Protein AF-A0A9J6FW75-F1 (afdb_monomer_lite)

Structure (mmCIF, N/CA/C/O backbone):
data_AF-A0A9J6FW75-F1
#
_entry.id   AF-A0A9J6FW75-F1
#
loop_
_atom_site.group_PDB
_atom_site.id
_atom_site.type_symbol
_atom_site.label_atom_id
_atom_site.label_alt_id
_atom_site.label_comp_id
_atom_site.label_asym_id
_atom_site.label_entity_id
_atom_site.label_seq_id
_atom_site.pdbx_PDB_ins_code
_atom_site.Cartn_x
_atom_site.Cartn_y
_atom_site.Cartn_z
_atom_site.occupancy
_atom_site.B_iso_or_equiv
_atom_site.auth_seq_id
_atom_site.auth_comp_id
_atom_site.auth_asym_id
_atom_site.auth_atom_id
_atom_site.pdbx_PDB_model_num
ATOM 1 N N . MET A 1 1 ? 23.259 2.277 -14.531 1.00 39.12 1 MET A N 1
ATOM 2 C CA . MET A 1 1 ? 24.359 2.166 -15.503 1.00 39.12 1 MET A CA 1
ATOM 3 C C . MET A 1 1 ? 24.994 0.834 -15.178 1.00 39.12 1 MET A C 1
ATOM 5 O O . MET A 1 1 ? 25.593 0.739 -14.118 1.00 39.12 1 MET A O 1
ATOM 9 N N . GLY A 1 2 ? 24.652 -0.206 -15.939 1.00 37.91 2 GLY A N 1
ATOM 10 C CA . GLY A 1 2 ? 25.218 -1.542 -15.760 1.00 37.91 2 GLY A CA 1
ATOM 11 C C . GLY A 1 2 ? 26.517 -1.632 -16.551 1.00 37.91 2 GLY A C 1
ATOM 12 O O . GLY A 1 2 ? 26.575 -1.134 -17.674 1.00 37.91 2 GLY A O 1
ATOM 13 N N . ASN A 1 3 ? 27.548 -2.209 -15.947 1.00 49.44 3 ASN A N 1
ATOM 14 C CA . ASN A 1 3 ? 28.864 -2.370 -16.555 1.00 49.44 3 ASN A CA 1
ATOM 15 C C . ASN A 1 3 ? 28.905 -3.780 -17.166 1.00 49.44 3 ASN A C 1
ATOM 17 O O . ASN A 1 3 ? 28.453 -4.723 -16.521 1.00 49.44 3 ASN A O 1
ATOM 21 N N . GLY A 1 4 ? 29.404 -3.920 -18.397 1.00 49.84 4 GLY A N 1
ATOM 22 C CA . GLY A 1 4 ? 29.275 -5.118 -19.248 1.00 49.84 4 GLY A CA 1
ATOM 23 C C . GLY A 1 4 ? 30.060 -6.370 -18.830 1.00 49.84 4 GLY A C 1
ATOM 24 O O . G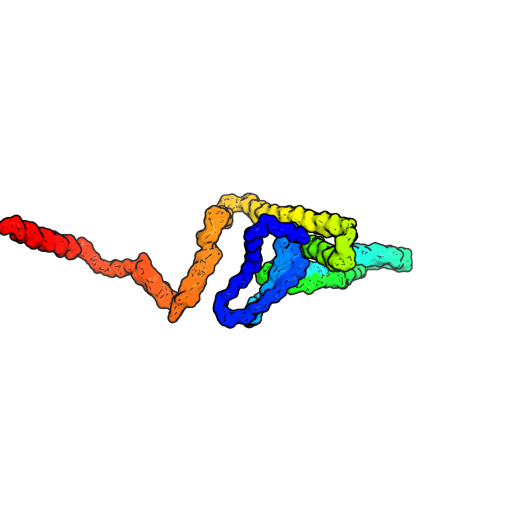LY A 1 4 ? 30.623 -7.031 -19.695 1.00 49.84 4 GLY A O 1
ATOM 25 N N . VAL A 1 5 ? 30.127 -6.691 -17.533 1.00 60.50 5 VAL A N 1
ATOM 26 C CA . VAL A 1 5 ? 30.934 -7.802 -16.985 1.00 60.50 5 VAL A CA 1
ATOM 27 C C . VAL A 1 5 ? 30.079 -8.968 -16.453 1.00 60.50 5 VAL A C 1
ATOM 29 O O . VAL A 1 5 ? 30.590 -10.071 -16.302 1.00 60.50 5 VAL A O 1
ATOM 32 N N . SER A 1 6 ? 28.770 -8.800 -16.244 1.00 49.53 6 SER A N 1
ATOM 33 C CA . SER A 1 6 ? 27.861 -9.901 -15.880 1.00 49.53 6 SER A CA 1
ATOM 34 C C . SER A 1 6 ? 27.046 -10.366 -17.093 1.00 49.53 6 SER A C 1
ATOM 36 O O . SER A 1 6 ? 26.134 -9.682 -17.551 1.00 49.53 6 SER A O 1
ATOM 38 N N . LYS A 1 7 ? 27.399 -11.543 -17.629 1.00 56.34 7 LYS A N 1
ATOM 39 C CA . LYS A 1 7 ? 26.800 -12.159 -18.831 1.00 56.34 7 LYS A CA 1
ATOM 40 C C . LYS A 1 7 ? 25.552 -13.006 -18.542 1.00 56.34 7 LYS A C 1
ATOM 42 O O . LYS A 1 7 ? 25.047 -13.656 -19.449 1.00 56.34 7 LYS A O 1
ATOM 47 N N . ASP A 1 8 ? 25.073 -12.986 -17.302 1.00 46.50 8 ASP A N 1
ATOM 48 C CA . ASP A 1 8 ? 23.883 -13.712 -16.872 1.00 46.50 8 ASP A CA 1
ATOM 49 C C . ASP A 1 8 ? 22.859 -12.699 -16.353 1.00 46.50 8 ASP A C 1
ATOM 51 O O . ASP A 1 8 ? 22.853 -12.295 -15.192 1.00 46.50 8 ASP A O 1
ATOM 55 N N . THR A 1 9 ? 22.082 -12.156 -17.287 1.00 57.53 9 THR A N 1
ATOM 56 C CA . THR A 1 9 ? 20.895 -11.357 -16.977 1.00 57.53 9 THR A CA 1
ATOM 57 C C . THR A 1 9 ? 19.736 -12.327 -17.094 1.00 57.53 9 THR A C 1
ATOM 59 O O . THR A 1 9 ? 19.387 -12.697 -18.208 1.00 57.53 9 THR A O 1
ATOM 62 N N . SER A 1 10 ? 19.171 -12.781 -15.977 1.00 62.94 10 SER A N 1
ATOM 63 C CA . SER A 1 10 ? 17.920 -13.538 -15.992 1.00 62.94 10 SER A CA 1
ATOM 64 C C . SER A 1 10 ? 16.793 -12.561 -16.347 1.00 62.94 10 SER A C 1
ATOM 66 O O . SER A 1 10 ? 16.456 -11.696 -15.537 1.00 62.94 10 SER A O 1
ATOM 68 N N . PRO A 1 11 ? 16.238 -12.592 -17.572 1.00 71.62 11 PRO A N 1
ATOM 69 C CA . PRO A 1 11 ? 15.196 -11.646 -17.932 1.00 71.62 11 PRO A CA 1
ATOM 70 C C . PRO A 1 11 ? 13.926 -11.958 -17.135 1.00 71.62 11 PRO A C 1
ATOM 72 O O . PRO A 1 11 ? 13.570 -13.122 -16.946 1.00 71.62 11 PRO A O 1
ATOM 75 N N . ASP A 1 12 ? 13.207 -10.921 -16.708 1.00 71.75 12 ASP A N 1
ATOM 76 C CA . ASP A 1 12 ? 11.868 -11.099 -16.150 1.00 71.75 12 ASP A CA 1
ATOM 77 C C . ASP A 1 12 ? 10.930 -11.565 -17.279 1.00 71.75 12 ASP A C 1
ATOM 79 O O . ASP A 1 12 ? 10.611 -10.803 -18.195 1.00 71.75 12 ASP A O 1
ATOM 83 N N . LEU A 1 13 ? 10.500 -12.830 -17.238 1.00 76.81 13 LEU A N 1
ATOM 84 C CA . LEU A 1 13 ? 9.625 -13.429 -18.251 1.00 76.81 13 LEU A CA 1
ATOM 85 C C . LEU A 1 13 ? 8.175 -13.487 -17.762 1.00 76.81 13 LEU A C 1
ATOM 87 O O . LEU A 1 13 ? 7.889 -13.893 -16.638 1.00 76.81 13 LEU A O 1
ATOM 91 N N . SER A 1 14 ? 7.239 -13.115 -18.636 1.00 74.31 14 SER A N 1
ATOM 92 C CA . SER A 1 14 ? 5.800 -13.323 -18.444 1.00 74.31 14 SER A CA 1
ATOM 93 C C . SER A 1 14 ? 5.297 -14.262 -19.534 1.00 74.31 14 SER A C 1
ATOM 95 O O . SER A 1 14 ? 5.376 -13.928 -20.712 1.00 74.31 14 SER A O 1
ATOM 97 N N . ILE A 1 15 ? 4.803 -15.438 -19.144 1.00 81.31 15 ILE A N 1
ATOM 98 C CA . ILE A 1 15 ? 4.326 -16.472 -20.070 1.00 81.31 15 ILE A CA 1
ATOM 99 C C . ILE A 1 15 ? 2.801 -16.538 -19.974 1.00 81.31 15 ILE A C 1
ATOM 101 O O . ILE A 1 15 ? 2.252 -16.647 -18.878 1.00 81.31 15 ILE A O 1
ATOM 105 N N . THR A 1 16 ? 2.117 -16.484 -21.115 1.00 74.56 16 THR A N 1
ATOM 106 C CA . THR A 1 16 ? 0.665 -16.689 -21.219 1.00 74.56 16 THR A CA 1
ATOM 107 C C . THR A 1 16 ? 0.375 -17.971 -21.987 1.00 74.56 16 THR A C 1
ATOM 109 O O . THR A 1 16 ? 1.046 -18.268 -22.972 1.00 74.56 16 THR A O 1
ATOM 112 N N . THR A 1 17 ? -0.636 -18.723 -21.560 1.00 75.88 17 THR A N 1
ATOM 113 C CA . THR A 1 17 ? -1.102 -19.937 -22.240 1.00 75.88 17 THR A CA 1
ATOM 114 C C . THR A 1 17 ? -2.471 -19.690 -22.883 1.00 75.88 17 THR A C 1
ATOM 116 O O . THR A 1 17 ? -3.340 -19.064 -22.278 1.00 75.88 17 THR A O 1
ATOM 119 N N . GLY A 1 18 ? -2.661 -20.172 -24.118 1.00 75.56 18 GLY A N 1
ATOM 120 C CA . GLY A 1 18 ? -3.897 -20.006 -24.901 1.00 75.56 18 GLY A CA 1
ATOM 121 C C . GLY A 1 18 ? -3.888 -18.831 -25.894 1.00 75.56 18 GLY A C 1
ATOM 122 O O . GLY A 1 18 ? -2.904 -18.103 -26.008 1.00 75.56 18 GLY A O 1
ATOM 123 N N . ASN A 1 19 ? -5.002 -18.646 -26.617 1.00 70.94 19 ASN A N 1
ATOM 124 C CA . ASN A 1 19 ? -5.196 -17.588 -27.626 1.00 70.94 19 ASN A CA 1
ATOM 125 C C . ASN A 1 19 ? -5.563 -16.249 -26.976 1.00 70.94 19 ASN A C 1
ATOM 127 O O . ASN A 1 19 ? -6.665 -15.731 -27.145 1.00 70.94 19 ASN A O 1
ATOM 131 N N . VAL A 1 20 ? -4.647 -15.710 -26.181 1.00 75.44 20 VAL A N 1
ATOM 132 C CA . VAL A 1 20 ? -4.879 -14.494 -25.408 1.00 75.44 20 VAL A CA 1
ATOM 133 C C . VAL A 1 20 ? -4.022 -13.362 -25.963 1.00 75.44 20 VAL A C 1
ATOM 135 O O . VAL A 1 20 ? -2.812 -13.509 -26.117 1.00 75.44 20 VAL A O 1
ATOM 138 N N . THR A 1 21 ? -4.637 -12.211 -26.244 1.00 80.62 21 THR A N 1
ATOM 139 C CA . THR A 1 21 ? -3.884 -11.027 -26.677 1.00 80.62 21 THR A CA 1
ATOM 140 C C . THR A 1 21 ? -3.273 -10.355 -25.450 1.00 80.62 21 THR A C 1
ATOM 142 O O . THR A 1 21 ? -3.983 -9.753 -24.641 1.00 80.62 21 THR A O 1
ATOM 145 N N . ALA A 1 22 ? -1.954 -10.479 -25.297 1.00 80.88 22 ALA A N 1
ATOM 146 C CA . ALA A 1 22 ? -1.200 -9.891 -24.197 1.00 80.88 22 ALA A CA 1
ATOM 147 C C . ALA A 1 22 ? -0.307 -8.746 -24.695 1.00 80.88 22 ALA A C 1
ATOM 149 O O . ALA A 1 22 ? 0.451 -8.886 -25.651 1.00 80.88 22 ALA A O 1
ATOM 150 N N . MET A 1 23 ? -0.381 -7.610 -24.012 1.00 83.31 23 MET A N 1
ATOM 151 C CA . MET A 1 23 ? 0.532 -6.481 -24.157 1.00 83.31 23 MET A CA 1
ATOM 152 C C . MET A 1 23 ? 1.385 -6.371 -22.897 1.00 83.31 23 MET A C 1
ATOM 154 O O . MET A 1 23 ? 0.977 -6.814 -21.828 1.00 83.31 23 MET A O 1
ATOM 158 N N . TRP A 1 24 ? 2.556 -5.750 -22.977 1.00 81.12 24 TRP A N 1
ATOM 159 C CA . TRP A 1 24 ? 3.362 -5.462 -21.792 1.00 81.12 24 TRP A CA 1
ATOM 160 C C . TRP A 1 24 ? 3.851 -4.020 -21.805 1.00 81.12 24 TRP A C 1
ATOM 162 O O . TRP A 1 24 ? 4.074 -3.426 -22.858 1.00 81.12 24 TRP A O 1
ATOM 172 N N . SER A 1 25 ? 4.000 -3.445 -20.613 1.00 82.31 25 SER A N 1
ATOM 173 C CA . SER A 1 25 ? 4.556 -2.108 -20.429 1.00 82.31 25 SER A CA 1
ATOM 174 C C . SER A 1 25 ? 5.642 -2.109 -19.356 1.00 82.31 25 SER A C 1
ATOM 176 O O . SER A 1 25 ? 5.508 -2.723 -18.295 1.00 82.31 25 SER A O 1
ATOM 178 N N . HIS A 1 26 ? 6.746 -1.416 -19.631 1.00 79.06 26 HIS A N 1
ATOM 179 C CA . HIS A 1 26 ? 7.829 -1.243 -18.671 1.00 79.06 26 HIS A CA 1
ATOM 180 C C . HIS A 1 26 ? 7.490 -0.108 -17.701 1.00 79.06 26 HIS A C 1
ATOM 182 O O . HIS A 1 26 ? 7.444 1.063 -18.087 1.00 79.06 26 HIS A O 1
ATOM 188 N N . THR A 1 27 ? 7.290 -0.417 -16.418 1.00 76.06 27 THR A N 1
ATOM 189 C CA . THR A 1 27 ? 6.875 0.609 -15.444 1.00 76.06 27 THR A CA 1
ATOM 190 C C . THR A 1 27 ? 8.005 1.580 -15.084 1.00 76.06 27 THR A C 1
ATOM 192 O O . THR A 1 27 ? 7.758 2.688 -14.596 1.00 76.06 27 THR A O 1
ATOM 195 N N . GLY A 1 28 ? 9.267 1.183 -15.300 1.00 74.25 28 GLY A N 1
ATOM 196 C CA . GLY A 1 28 ? 10.443 1.958 -14.898 1.00 74.25 28 GLY A CA 1
ATOM 197 C C . GLY A 1 28 ? 10.508 2.210 -13.390 1.00 74.25 28 GLY A C 1
ATOM 198 O O . GLY A 1 28 ? 11.014 3.259 -12.960 1.00 74.25 28 GLY A O 1
ATOM 199 N N . VAL A 1 29 ? 9.928 1.293 -12.609 1.00 75.44 29 VAL A N 1
ATOM 200 C CA . VAL A 1 29 ? 9.942 1.252 -11.147 1.00 75.44 29 VAL A CA 1
ATOM 201 C C . VAL A 1 29 ? 10.655 -0.027 -10.727 1.00 75.44 29 VAL A C 1
ATOM 203 O O . VAL A 1 29 ? 10.217 -1.112 -11.076 1.00 75.44 29 VAL A O 1
ATOM 206 N N . ASN A 1 30 ? 11.723 0.109 -9.949 1.00 77.94 30 ASN A N 1
ATOM 207 C CA . ASN A 1 30 ? 12.558 -1.017 -9.527 1.00 77.94 30 ASN A CA 1
ATOM 208 C C . ASN A 1 30 ? 12.450 -1.347 -8.029 1.00 77.94 30 ASN A C 1
ATOM 210 O O . ASN A 1 30 ? 13.053 -2.291 -7.554 1.00 77.94 30 ASN A O 1
ATOM 214 N N . LEU A 1 31 ? 11.720 -0.537 -7.250 1.00 72.38 31 LEU A N 1
ATOM 215 C CA . LEU A 1 31 ? 11.538 -0.695 -5.793 1.00 72.38 31 LEU A CA 1
ATOM 216 C C . LEU A 1 31 ? 12.824 -0.912 -4.954 1.00 72.38 31 LEU A C 1
ATOM 218 O O . LEU A 1 31 ? 12.720 -1.239 -3.782 1.00 72.38 31 LEU A O 1
ATOM 222 N N . GLY A 1 32 ? 14.015 -0.630 -5.493 1.00 64.06 32 GLY A N 1
ATOM 223 C CA . GLY A 1 32 ? 15.296 -0.894 -4.821 1.00 64.06 32 GLY A CA 1
ATOM 224 C C . GLY A 1 32 ? 16.010 -2.168 -5.289 1.00 64.06 32 GLY A C 1
ATOM 225 O O . GLY A 1 32 ? 17.166 -2.350 -4.930 1.00 64.06 32 GLY A O 1
ATOM 226 N N . SER A 1 33 ? 15.367 -2.981 -6.128 1.00 71.81 33 SER A N 1
ATOM 227 C CA . SER A 1 33 ? 16.008 -4.022 -6.934 1.00 71.81 33 SER A CA 1
ATOM 228 C C . SER A 1 33 ? 16.715 -3.405 -8.152 1.00 71.81 33 SER A C 1
ATOM 230 O O . SER A 1 33 ? 16.484 -2.255 -8.548 1.00 71.81 33 SER A O 1
ATOM 232 N N . ASP A 1 34 ? 17.640 -4.162 -8.716 1.00 72.81 34 ASP A N 1
ATOM 233 C CA . ASP A 1 34 ? 18.248 -3.979 -10.029 1.00 72.81 34 ASP A CA 1
ATOM 234 C C . ASP A 1 34 ? 17.281 -4.274 -11.193 1.00 72.81 34 ASP A C 1
ATOM 236 O O . ASP A 1 34 ? 17.472 -3.731 -12.283 1.00 72.81 34 ASP A O 1
ATOM 240 N N . HIS A 1 35 ? 16.200 -5.020 -10.949 1.00 73.38 35 HIS A N 1
ATOM 241 C CA . HIS A 1 35 ? 15.150 -5.332 -11.921 1.00 73.38 35 HIS A CA 1
ATOM 242 C C . HIS A 1 35 ? 14.012 -4.301 -11.883 1.00 73.38 35 HIS A C 1
ATOM 244 O O . HIS A 1 35 ? 13.711 -3.694 -10.852 1.00 73.38 35 HIS A O 1
ATOM 250 N N . SER A 1 36 ? 13.369 -4.067 -13.030 1.00 79.19 36 SER A N 1
ATOM 251 C CA . SER A 1 36 ? 12.249 -3.127 -13.161 1.00 79.19 36 SER A CA 1
ATOM 252 C C . SER A 1 36 ? 10.944 -3.872 -13.385 1.00 79.19 36 SER A C 1
ATOM 254 O O . SER A 1 36 ? 10.851 -4.723 -14.256 1.00 79.19 36 SER A O 1
ATOM 256 N N . ILE A 1 37 ? 9.904 -3.490 -12.646 1.00 82.56 37 ILE A N 1
ATOM 257 C CA . ILE A 1 37 ? 8.603 -4.155 -12.704 1.00 82.56 37 ILE A CA 1
ATOM 258 C C . ILE A 1 37 ? 8.011 -4.026 -14.114 1.00 82.56 37 ILE A C 1
ATOM 260 O O . ILE A 1 37 ? 7.852 -2.916 -14.642 1.00 82.56 37 ILE A O 1
ATOM 264 N N . LEU A 1 38 ? 7.631 -5.157 -14.695 1.00 83.81 38 LEU A N 1
ATOM 265 C CA . LEU A 1 38 ? 6.837 -5.228 -15.916 1.00 83.81 38 LEU A CA 1
ATOM 266 C C . LEU A 1 38 ? 5.349 -5.269 -15.558 1.00 83.81 38 LEU A C 1
ATOM 268 O O . LEU A 1 38 ? 4.945 -5.906 -14.587 1.00 83.81 38 LEU A O 1
ATOM 272 N N . ALA A 1 39 ? 4.527 -4.572 -16.335 1.00 83.31 39 ALA A N 1
ATOM 273 C CA . ALA A 1 39 ? 3.077 -4.589 -16.204 1.00 83.31 39 ALA A CA 1
ATOM 274 C C . ALA A 1 39 ? 2.463 -5.189 -17.480 1.00 83.31 39 ALA A C 1
ATOM 276 O O . ALA A 1 39 ? 2.237 -4.447 -18.444 1.00 83.31 39 ALA A O 1
ATOM 277 N N . PRO A 1 40 ? 2.238 -6.518 -17.517 1.00 82.44 40 PRO A N 1
ATOM 278 C CA . PRO A 1 40 ? 1.500 -7.160 -18.594 1.00 82.44 40 PRO A CA 1
ATOM 279 C C . PRO A 1 40 ? 0.004 -6.826 -18.495 1.00 82.44 40 PRO A C 1
ATOM 281 O O . PRO A 1 40 ? -0.599 -6.884 -17.422 1.00 82.44 40 PRO A O 1
ATOM 284 N N . THR A 1 41 ? -0.596 -6.466 -19.622 1.00 80.25 41 THR A N 1
ATOM 285 C CA . THR A 1 41 ? -2.026 -6.230 -19.808 1.00 80.25 41 THR A CA 1
ATOM 286 C C . THR A 1 41 ? -2.572 -7.331 -20.697 1.00 80.25 41 THR A C 1
ATOM 288 O O . THR A 1 41 ? -2.115 -7.516 -21.819 1.00 80.25 41 THR A O 1
ATOM 291 N N . ILE A 1 42 ? -3.547 -8.070 -20.187 1.00 82.69 42 ILE A N 1
ATOM 292 C CA . ILE A 1 42 ? -4.185 -9.170 -20.896 1.00 82.69 42 ILE A CA 1
ATOM 293 C C . ILE A 1 42 ? -5.582 -8.708 -21.313 1.00 82.69 42 ILE A C 1
ATOM 295 O O . ILE A 1 42 ? -6.345 -8.257 -20.461 1.00 82.69 42 ILE A O 1
ATOM 299 N N . LEU A 1 43 ? -5.908 -8.803 -22.602 1.00 75.12 43 LEU A N 1
ATOM 300 C CA . LEU A 1 43 ? -7.245 -8.507 -23.115 1.00 75.12 43 LEU A CA 1
ATOM 301 C C . LEU A 1 43 ? -8.129 -9.754 -22.965 1.00 75.12 43 LEU A C 1
ATOM 303 O O . LEU A 1 43 ? -7.859 -10.785 -23.579 1.00 75.12 43 LEU A O 1
ATOM 307 N N . GLY A 1 44 ? -9.170 -9.660 -22.137 1.00 72.44 44 GLY A N 1
ATOM 308 C CA . GLY A 1 44 ? -10.146 -10.724 -21.886 1.00 72.44 44 GLY A CA 1
ATOM 309 C C . GLY A 1 44 ? -11.324 -10.222 -21.045 1.00 72.44 44 GLY A C 1
ATOM 310 O O . GLY A 1 44 ? -11.304 -9.082 -20.578 1.00 72.44 44 GLY A O 1
ATOM 311 N N . GLU A 1 45 ? -12.349 -11.057 -20.852 1.00 59.78 45 GLU A N 1
ATOM 312 C CA . GLU A 1 45 ? -13.470 -10.721 -19.966 1.00 59.78 45 GLU A CA 1
ATOM 313 C C . GLU A 1 45 ? -13.007 -10.683 -18.505 1.00 59.78 45 GLU A C 1
ATOM 315 O O . GLU A 1 45 ? -12.513 -11.662 -17.940 1.00 59.78 45 GLU A O 1
ATOM 320 N N . GLU A 1 46 ? -13.133 -9.511 -17.892 1.00 56.53 46 GLU A N 1
ATOM 321 C CA . GLU A 1 46 ? -12.669 -9.261 -16.536 1.00 56.53 46 GLU A CA 1
ATOM 322 C C . GLU A 1 46 ? -13.702 -9.808 -15.536 1.00 56.53 46 GLU A C 1
ATOM 324 O O . GLU A 1 46 ? -14.717 -9.171 -15.252 1.00 56.53 46 GLU A O 1
ATOM 329 N N . TYR A 1 47 ? -13.462 -10.997 -14.970 1.00 52.41 47 TYR A N 1
ATOM 330 C CA . TYR A 1 47 ? -14.265 -11.474 -13.839 1.00 52.41 47 TYR A CA 1
ATOM 331 C C . TYR A 1 47 ? -13.847 -10.730 -12.564 1.00 52.41 47 TYR A C 1
ATOM 333 O O . TYR A 1 47 ? -12.999 -11.181 -11.789 1.00 52.41 47 TYR A O 1
ATOM 341 N N . VAL A 1 48 ? -14.416 -9.542 -12.359 1.00 53.03 48 VAL A N 1
ATOM 342 C CA . VAL A 1 48 ? -14.191 -8.734 -11.158 1.00 53.03 48 VAL A CA 1
ATOM 343 C C . VAL A 1 48 ? -15.274 -9.064 -10.141 1.00 53.03 48 VAL A C 1
ATOM 345 O O . VAL A 1 48 ? -16.398 -8.577 -10.234 1.00 53.03 48 VAL A O 1
ATOM 348 N N . THR A 1 49 ? -14.942 -9.854 -9.121 1.00 52.88 49 THR A N 1
ATOM 349 C CA . THR A 1 49 ? -15.781 -9.916 -7.920 1.00 52.88 49 THR A CA 1
ATOM 350 C C . THR A 1 49 ? -15.614 -8.608 -7.140 1.00 52.88 49 THR A C 1
ATOM 352 O O . THR A 1 49 ? -14.501 -8.299 -6.701 1.00 52.88 49 THR A O 1
ATOM 355 N N . PRO A 1 50 ? -16.672 -7.792 -6.963 1.00 50.78 50 PRO A N 1
ATOM 356 C CA . PRO A 1 50 ? -16.557 -6.546 -6.219 1.00 50.78 50 PRO A CA 1
ATOM 357 C C . PRO A 1 50 ? -16.363 -6.853 -4.729 1.00 50.78 50 PRO A C 1
ATOM 359 O O . PRO A 1 50 ? -17.312 -7.132 -4.001 1.00 50.78 50 PRO A O 1
ATOM 362 N N . LEU A 1 51 ? -15.119 -6.784 -4.260 1.00 54.47 51 LEU A N 1
ATOM 363 C CA . LEU A 1 51 ? -14.776 -6.903 -2.846 1.00 54.47 51 LEU A CA 1
ATOM 364 C C . LEU A 1 51 ? -14.781 -5.523 -2.193 1.00 54.47 51 LEU A C 1
ATOM 366 O O . LEU A 1 51 ? -13.753 -4.864 -2.129 1.00 54.47 51 LEU A O 1
ATOM 370 N N . GLY A 1 52 ? -15.935 -5.099 -1.676 1.00 60.59 52 GLY A N 1
ATOM 371 C CA . GLY A 1 52 ? -16.058 -3.984 -0.726 1.00 60.59 52 GLY A CA 1
ATOM 372 C C . GLY A 1 52 ? -15.438 -2.637 -1.146 1.00 60.59 52 GLY A C 1
ATOM 373 O O . GLY A 1 52 ? -15.053 -2.401 -2.290 1.00 60.59 52 GLY A O 1
ATOM 374 N N . ARG A 1 53 ? -15.384 -1.688 -0.206 1.00 66.06 53 ARG A N 1
ATOM 375 C CA . ARG A 1 53 ? -14.719 -0.385 -0.382 1.00 66.06 53 ARG A CA 1
ATOM 376 C C . ARG A 1 53 ? -13.843 -0.118 0.836 1.00 66.06 53 ARG A C 1
ATOM 378 O O . ARG A 1 53 ? -14.355 -0.146 1.950 1.00 66.06 53 ARG A O 1
ATOM 385 N N . ALA A 1 54 ? -12.568 0.199 0.626 1.00 68.44 54 ALA A N 1
ATOM 386 C CA . ALA A 1 54 ? -11.673 0.651 1.686 1.00 68.44 54 ALA A CA 1
ATOM 387 C C . ALA A 1 54 ? -11.669 2.186 1.755 1.00 68.44 54 ALA A C 1
ATOM 389 O O . ALA A 1 54 ? -11.622 2.868 0.728 1.00 68.44 54 ALA A O 1
ATOM 390 N N . SER A 1 55 ? -11.733 2.747 2.961 1.00 74.12 55 SER A N 1
ATOM 391 C CA . SER A 1 55 ? -11.607 4.187 3.201 1.00 74.12 55 SER A CA 1
ATOM 392 C C . SER A 1 55 ? -10.167 4.540 3.554 1.00 74.12 55 SER A C 1
ATOM 394 O O . SER A 1 55 ? -9.626 4.011 4.521 1.00 74.12 55 SER A O 1
ATOM 396 N N . LEU A 1 56 ? -9.567 5.458 2.800 1.00 74.19 56 LEU A N 1
ATOM 397 C CA . LEU A 1 56 ? -8.243 5.997 3.079 1.00 74.19 56 LEU A CA 1
ATOM 398 C C . LEU A 1 56 ? -8.347 7.471 3.459 1.00 74.19 56 LEU A C 1
ATOM 400 O O . LEU A 1 56 ? -8.672 8.296 2.607 1.00 74.19 56 LEU A O 1
ATOM 404 N N . THR A 1 57 ? -8.020 7.801 4.702 1.00 81.38 57 THR A N 1
ATOM 405 C CA . THR A 1 57 ? -7.994 9.183 5.194 1.00 81.38 57 THR A CA 1
ATOM 406 C C . THR A 1 57 ? -6.575 9.750 5.139 1.00 81.38 57 THR A C 1
ATOM 408 O O . THR A 1 57 ? -5.639 9.161 5.679 1.00 81.38 57 THR A O 1
ATOM 411 N N . ASP A 1 58 ? -6.405 10.909 4.503 1.00 79.50 58 ASP A N 1
ATOM 412 C CA . ASP A 1 58 ? -5.150 11.670 4.505 1.00 79.50 58 ASP A CA 1
ATOM 413 C C . ASP A 1 58 ? -4.998 12.426 5.840 1.00 79.50 58 ASP A C 1
ATOM 415 O O . ASP A 1 58 ? -5.415 13.578 5.996 1.00 79.50 58 ASP A O 1
ATOM 419 N N . TRP A 1 59 ? -4.445 11.737 6.844 1.00 79.25 59 TRP A N 1
ATOM 420 C CA . TRP A 1 59 ? -4.285 12.263 8.205 1.00 79.25 59 TRP A CA 1
ATOM 421 C C . TRP A 1 59 ? -3.427 13.534 8.313 1.00 79.25 59 TRP A C 1
ATOM 423 O O . TRP A 1 59 ? -3.773 14.382 9.138 1.00 79.25 59 TRP A O 1
ATOM 433 N N . PRO A 1 60 ? -2.319 13.703 7.561 1.00 81.00 60 PRO A N 1
ATOM 434 C CA . PRO A 1 60 ? -1.567 14.957 7.552 1.00 81.00 60 PRO A CA 1
ATOM 435 C C . PRO A 1 60 ? -2.415 16.162 7.131 1.00 81.00 60 PRO A C 1
ATOM 437 O O . PRO A 1 60 ? -2.473 17.143 7.868 1.00 81.00 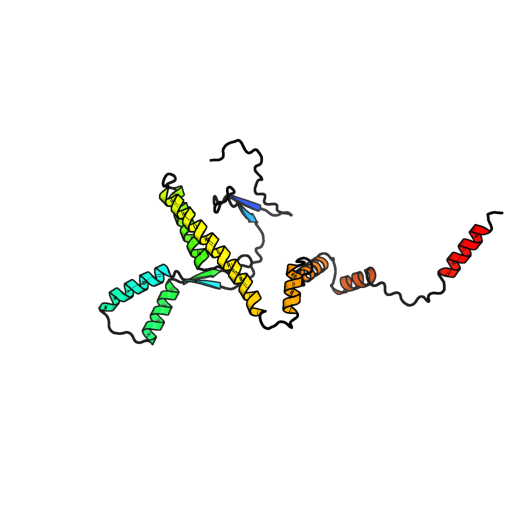60 PRO A O 1
ATOM 440 N N . LYS A 1 61 ? -3.143 16.068 6.009 1.00 82.94 61 LYS A N 1
ATOM 441 C CA . LYS A 1 61 ? -3.997 17.174 5.535 1.00 82.94 61 LYS A CA 1
ATOM 442 C C . LYS A 1 61 ? -5.171 17.450 6.463 1.00 82.94 61 LYS A C 1
ATOM 444 O O . LYS A 1 61 ? -5.520 18.605 6.690 1.00 82.94 61 LYS A O 1
ATOM 449 N N . PHE A 1 62 ? -5.760 16.397 7.027 1.00 84.94 62 PHE A N 1
ATOM 450 C CA . PHE A 1 62 ? -6.799 16.541 8.042 1.00 84.94 62 PHE A CA 1
ATOM 451 C C . PHE A 1 62 ? -6.286 17.317 9.265 1.00 84.94 62 PHE A C 1
ATOM 453 O O . PHE A 1 62 ? -6.957 18.236 9.736 1.00 84.94 62 PHE A O 1
ATOM 460 N N . ARG A 1 63 ? -5.082 16.992 9.756 1.00 83.38 63 ARG A N 1
ATOM 461 C CA . ARG A 1 63 ? -4.459 17.694 10.888 1.00 83.38 63 ARG A CA 1
ATOM 462 C C . ARG A 1 63 ? -4.160 19.155 10.564 1.00 83.38 63 ARG A C 1
ATOM 464 O O . ARG A 1 63 ? -4.543 20.022 11.342 1.00 83.38 63 ARG A O 1
ATOM 471 N N . GLU A 1 64 ? -3.593 19.435 9.394 1.00 86.94 64 GLU A N 1
ATOM 472 C CA . GLU A 1 64 ? -3.323 20.803 8.936 1.00 86.94 64 GLU A CA 1
ATOM 473 C C . GLU A 1 64 ? -4.613 21.636 8.829 1.00 86.94 64 GLU A C 1
ATOM 475 O O . GLU A 1 64 ? -4.687 22.756 9.339 1.00 86.94 64 GLU A O 1
ATOM 480 N N . ARG A 1 65 ? -5.687 21.063 8.262 1.00 83.31 65 ARG A N 1
ATOM 481 C CA . ARG A 1 65 ? -7.003 21.717 8.183 1.00 83.31 65 ARG A CA 1
ATOM 482 C C . ARG A 1 65 ? -7.576 22.027 9.564 1.00 83.31 65 ARG A C 1
ATOM 484 O O . ARG A 1 65 ? -8.192 23.078 9.735 1.00 83.31 65 ARG A O 1
ATOM 491 N N . ARG A 1 66 ? -7.375 21.138 10.538 1.00 83.62 66 ARG A N 1
ATOM 492 C CA . ARG A 1 66 ? -7.837 21.316 11.922 1.00 83.62 66 ARG A CA 1
ATOM 493 C C . ARG A 1 66 ? -7.027 22.361 12.676 1.00 83.62 66 ARG A C 1
ATOM 495 O O . ARG A 1 66 ? -7.613 23.145 13.414 1.00 83.62 66 ARG A O 1
ATOM 502 N N . GLU A 1 67 ? -5.717 22.419 12.474 1.00 83.81 67 GLU A N 1
ATOM 503 C CA . GLU A 1 67 ? -4.870 23.476 13.034 1.00 83.81 67 GLU A CA 1
ATOM 504 C C . GLU A 1 67 ? -5.201 24.848 12.442 1.00 83.81 67 GLU A C 1
ATOM 506 O O . GLU A 1 67 ? -5.202 25.847 13.160 1.00 83.81 67 GLU A O 1
ATOM 511 N N . GLN A 1 68 ? -5.524 24.902 11.148 1.00 81.31 68 GLN A N 1
ATOM 512 C CA . GLN A 1 68 ? -6.026 26.110 10.500 1.00 81.31 68 GLN A CA 1
ATOM 513 C C . GLN A 1 68 ? -7.385 26.520 11.082 1.00 81.31 68 GLN A C 1
ATOM 515 O O . GLN A 1 68 ? -7.528 27.635 11.567 1.00 81.31 68 GLN A O 1
ATOM 520 N N . ALA A 1 69 ? -8.339 25.587 11.163 1.00 75.69 69 ALA A N 1
ATOM 521 C CA . ALA A 1 69 ? -9.645 25.847 11.761 1.00 75.69 69 ALA A CA 1
ATOM 522 C C . ALA A 1 69 ? -9.528 26.318 13.217 1.00 75.69 69 ALA A C 1
ATOM 524 O O . ALA A 1 69 ? -10.253 27.219 13.614 1.00 75.69 69 ALA A O 1
ATOM 525 N N . ARG A 1 70 ? -8.593 25.776 14.011 1.00 73.81 70 ARG A N 1
ATOM 526 C CA . ARG A 1 70 ? -8.359 26.217 15.396 1.00 73.81 70 ARG A CA 1
ATOM 527 C C . ARG A 1 70 ? -7.831 27.652 15.475 1.00 73.81 70 ARG A C 1
ATOM 529 O O . ARG A 1 70 ? -8.185 28.361 16.409 1.00 73.81 70 ARG A O 1
ATOM 536 N N . ARG A 1 71 ? -6.995 28.069 14.519 1.00 73.94 71 ARG A N 1
ATOM 537 C CA . ARG A 1 71 ? -6.509 29.455 14.412 1.00 73.94 71 ARG A CA 1
ATOM 538 C C . ARG A 1 71 ? -7.635 30.409 14.019 1.00 73.94 71 ARG A C 1
ATOM 540 O O . ARG A 1 71 ? -7.767 31.456 14.637 1.00 73.94 71 ARG A O 1
ATOM 547 N N . ASP A 1 72 ? -8.479 30.002 13.078 1.00 68.88 72 ASP A N 1
ATOM 548 C CA . ASP A 1 72 ? -9.610 30.806 12.600 1.00 68.88 72 ASP A CA 1
ATOM 549 C C . ASP A 1 72 ? -10.754 30.877 13.645 1.00 68.88 72 ASP A C 1
ATOM 551 O O . ASP A 1 72 ? -11.456 31.880 13.753 1.00 68.88 72 ASP A O 1
ATOM 555 N N . SER A 1 73 ? -10.909 29.833 14.471 1.00 61.25 73 SER A N 1
ATOM 556 C CA . SER A 1 73 ? -11.931 29.739 15.533 1.00 61.25 73 SER A CA 1
ATOM 557 C C . SER A 1 73 ? -11.588 30.534 16.796 1.00 61.25 73 SER A C 1
ATOM 559 O O . SER A 1 73 ? -12.435 30.654 17.674 1.00 61.25 73 SER A O 1
ATOM 561 N N . ALA A 1 74 ? -10.385 31.113 16.905 1.00 57.56 74 ALA A N 1
ATOM 562 C CA . ALA A 1 74 ? -10.049 32.046 17.988 1.00 57.56 74 ALA A CA 1
ATOM 563 C C . ALA A 1 74 ? -10.922 33.325 17.965 1.00 57.56 74 ALA A C 1
ATOM 565 O O . ALA A 1 74 ? -10.866 34.128 18.892 1.00 57.56 74 ALA A O 1
ATOM 566 N N . THR A 1 75 ? -11.740 33.501 16.920 1.00 54.47 75 THR A N 1
ATOM 567 C CA . THR A 1 75 ? -12.635 34.645 16.698 1.00 54.47 75 THR A CA 1
ATOM 568 C C . THR A 1 75 ? -14.131 34.264 16.719 1.00 54.47 75 THR A C 1
ATOM 570 O O . THR A 1 75 ? -14.976 35.142 16.586 1.00 54.47 75 THR A O 1
ATOM 573 N N . THR A 1 76 ? -14.514 32.990 16.900 1.00 54.31 76 THR A N 1
ATOM 574 C CA . THR A 1 76 ? -15.928 32.528 16.823 1.00 54.31 76 THR A CA 1
ATOM 575 C C . THR A 1 76 ? -16.374 31.801 18.107 1.00 54.31 76 THR A C 1
ATOM 577 O O . THR A 1 76 ? -15.530 31.219 18.788 1.00 54.31 76 THR A O 1
ATOM 580 N N . PRO A 1 77 ? -17.673 31.831 18.484 1.00 57.34 77 PRO A N 1
ATOM 581 C CA . PRO A 1 77 ? -18.139 31.312 19.768 1.00 57.34 77 PRO A CA 1
ATOM 582 C C . PRO A 1 77 ? -17.977 29.792 19.880 1.00 57.34 77 PRO A C 1
ATOM 584 O O . PRO A 1 77 ? -17.975 29.069 18.884 1.00 57.34 77 PRO A O 1
ATOM 587 N N . SER A 1 78 ? -17.884 29.323 21.125 1.00 63.56 78 SER A N 1
ATOM 588 C CA . SER A 1 78 ? -17.872 27.912 21.522 1.00 63.56 78 SER A CA 1
ATOM 589 C C . SER A 1 78 ? -18.997 27.116 20.845 1.00 63.56 78 SER A C 1
ATOM 591 O O . SER A 1 78 ? -20.155 27.229 21.239 1.00 63.56 78 SER A O 1
ATOM 593 N N . LEU A 1 79 ? -18.643 26.286 19.861 1.00 70.38 79 LEU A N 1
ATOM 594 C CA . LEU A 1 79 ? -19.543 25.308 19.243 1.00 70.38 79 LEU A CA 1
ATOM 595 C C . LEU A 1 79 ? -20.030 24.281 20.273 1.00 70.38 79 LEU A C 1
ATOM 597 O O . LEU A 1 79 ? -19.280 23.871 21.164 1.00 70.38 79 LEU A O 1
ATOM 601 N N . THR A 1 80 ? -21.261 23.808 20.104 1.00 82.00 80 THR A N 1
ATOM 602 C CA . THR A 1 80 ? -21.806 22.698 20.893 1.00 82.00 80 THR A CA 1
ATOM 603 C C . THR A 1 80 ? -21.057 21.403 20.553 1.00 82.00 80 THR A C 1
ATOM 605 O O . THR A 1 80 ? -20.577 21.223 19.431 1.00 82.00 80 THR A O 1
ATOM 608 N N . LEU A 1 81 ? -20.961 20.453 21.490 1.00 76.81 81 LEU A N 1
ATOM 609 C CA . LEU A 1 81 ? -20.243 19.183 21.281 1.00 76.81 81 LEU A CA 1
ATOM 610 C C . LEU A 1 81 ? -20.746 18.398 20.048 1.00 76.81 81 LEU A C 1
ATOM 612 O O . LEU A 1 81 ? -19.957 17.780 19.326 1.00 76.81 81 LEU A O 1
ATOM 616 N N . GLU A 1 82 ? -22.051 18.442 19.778 1.00 81.56 82 GLU A N 1
ATOM 617 C CA . GLU A 1 82 ? -22.672 17.805 18.607 1.00 81.56 82 GLU A CA 1
ATOM 618 C C . GLU A 1 82 ? -22.276 18.489 17.288 1.00 81.56 82 GLU A C 1
ATOM 620 O O . GLU A 1 82 ? -21.950 17.836 16.293 1.00 81.56 82 GLU A O 1
ATOM 625 N N . GLU A 1 83 ? -22.209 19.816 17.280 1.00 81.38 83 GLU A N 1
ATOM 626 C CA . GLU A 1 83 ? -21.780 20.602 16.119 1.00 81.38 83 GLU A CA 1
ATOM 627 C C . GLU A 1 83 ? -20.285 20.396 15.847 1.00 81.38 83 GLU A C 1
ATOM 629 O O . GLU A 1 83 ? -19.848 20.235 14.707 1.00 81.38 83 GLU A O 1
ATOM 634 N N . TRP A 1 84 ? -19.489 20.284 16.908 1.00 79.38 84 TRP A N 1
ATOM 635 C CA . TRP A 1 84 ? -18.067 19.987 16.807 1.00 79.38 84 TRP A CA 1
ATOM 636 C C . TRP A 1 84 ? -17.798 18.573 16.271 1.00 79.38 84 TRP A C 1
ATOM 638 O O . TRP A 1 84 ? -16.950 18.381 15.395 1.00 79.38 84 TRP A O 1
ATOM 648 N N . THR A 1 85 ? -18.538 17.565 16.742 1.00 80.06 85 THR A N 1
ATOM 649 C CA . THR A 1 85 ? -18.398 16.182 16.252 1.00 80.06 85 THR A CA 1
ATOM 650 C C . THR A 1 85 ? -18.877 16.024 14.808 1.00 80.06 85 THR A C 1
ATOM 652 O O . THR A 1 85 ? -18.243 15.302 14.029 1.00 80.06 85 THR A O 1
ATOM 655 N N . THR A 1 86 ? -19.941 16.722 14.400 1.00 84.25 86 THR A N 1
ATOM 656 C CA . THR A 1 86 ? -20.394 16.739 12.998 1.00 84.25 86 THR A CA 1
ATOM 657 C C . THR A 1 86 ? -19.402 17.458 12.084 1.00 84.25 86 THR A C 1
ATOM 659 O O . THR A 1 86 ? -19.103 16.946 11.000 1.00 84.25 86 THR A O 1
ATOM 662 N N . GLN A 1 87 ? -18.800 18.561 12.536 1.00 82.81 87 GLN A N 1
ATOM 663 C CA . GLN A 1 87 ? -17.727 19.249 11.817 1.00 82.81 87 GLN A CA 1
ATOM 664 C C . GLN A 1 87 ? -16.505 18.340 11.617 1.00 82.81 87 GLN A C 1
ATOM 666 O O . GLN A 1 87 ? -16.010 18.221 10.498 1.00 82.81 87 GLN A O 1
ATOM 671 N N . ILE A 1 88 ? -16.068 17.620 12.658 1.00 84.06 88 ILE A N 1
ATOM 672 C CA . ILE A 1 88 ? -14.950 16.665 12.558 1.00 84.06 88 ILE A CA 1
ATOM 673 C C . ILE A 1 88 ? -15.247 15.563 11.546 1.00 84.06 88 ILE A C 1
ATOM 675 O O . ILE A 1 88 ? -14.396 15.247 10.715 1.00 84.06 88 ILE A O 1
ATOM 679 N N . ARG A 1 89 ? -16.447 14.975 11.592 1.00 84.19 89 ARG A N 1
ATOM 680 C CA . ARG A 1 89 ? -16.845 13.937 10.631 1.00 84.19 89 ARG A CA 1
ATOM 681 C C . ARG A 1 89 ? -16.853 14.475 9.203 1.00 84.19 89 ARG A C 1
ATOM 683 O O . ARG A 1 89 ? -16.411 13.776 8.293 1.00 84.19 89 ARG A O 1
ATOM 690 N N . LYS A 1 90 ? -17.322 15.709 8.998 1.00 84.69 90 LYS A N 1
ATOM 691 C CA . LYS A 1 90 ? -17.327 16.372 7.689 1.00 84.69 90 LYS A CA 1
ATOM 692 C C . LYS A 1 90 ? -15.907 16.592 7.172 1.00 84.69 90 LYS A C 1
ATOM 694 O O . LYS A 1 90 ? -15.613 16.189 6.050 1.00 84.69 90 LYS A O 1
ATOM 699 N N . ASP A 1 91 ? -15.023 17.138 8.002 1.00 83.19 91 ASP A N 1
ATOM 700 C CA . ASP A 1 91 ? -13.618 17.352 7.651 1.00 83.19 91 ASP A CA 1
ATOM 701 C C . ASP A 1 91 ? -12.922 16.024 7.335 1.00 83.19 91 ASP A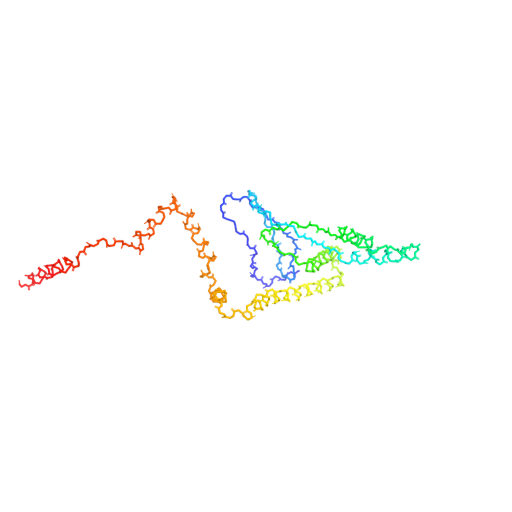 C 1
ATOM 703 O O . ASP A 1 91 ? -12.266 15.894 6.304 1.00 83.19 91 ASP A O 1
ATOM 707 N N . MET A 1 92 ? -13.127 14.998 8.166 1.00 83.19 92 MET A N 1
ATOM 708 C CA . MET A 1 92 ? -12.581 13.660 7.936 1.00 83.19 92 MET A CA 1
ATOM 709 C C . MET A 1 92 ? -13.049 13.096 6.591 1.00 83.19 92 MET A C 1
ATOM 711 O O . MET A 1 92 ? -12.234 12.595 5.817 1.00 83.19 92 MET A O 1
ATOM 715 N N . ASN A 1 93 ? -14.340 13.218 6.273 1.00 82.88 93 ASN A N 1
ATOM 716 C CA . ASN A 1 93 ? -14.899 12.745 5.009 1.00 82.88 93 ASN A CA 1
ATOM 717 C C . ASN A 1 93 ? -14.320 13.484 3.792 1.00 82.88 93 ASN A C 1
ATOM 719 O O . ASN A 1 93 ? -14.070 12.842 2.775 1.00 82.88 93 ASN A O 1
ATOM 723 N N . CYS A 1 94 ? -14.040 14.787 3.895 1.00 83.62 94 CYS A N 1
ATOM 724 C CA . CYS A 1 94 ? -13.409 15.566 2.821 1.00 83.62 94 CYS A CA 1
ATOM 725 C C . CYS A 1 94 ? -12.003 15.062 2.463 1.00 83.62 94 CYS A C 1
ATOM 727 O O . CYS A 1 94 ? -11.612 15.101 1.298 1.00 83.62 94 CYS A O 1
ATOM 729 N N . PHE A 1 95 ? -11.251 14.561 3.446 1.00 82.56 95 PHE A N 1
ATOM 730 C CA . PHE A 1 95 ? -9.905 14.014 3.239 1.00 82.56 95 PHE A CA 1
ATOM 731 C C . PHE A 1 95 ? -9.879 12.487 3.131 1.00 82.56 95 PHE A C 1
ATOM 733 O O . PHE A 1 95 ? -8.802 11.892 3.063 1.00 82.56 95 PHE A O 1
ATOM 740 N N . THR A 1 96 ? -11.049 11.843 3.101 1.00 81.56 96 THR A N 1
ATOM 741 C CA . THR A 1 96 ? -11.168 10.391 2.971 1.00 81.56 96 THR A CA 1
ATOM 742 C C . THR A 1 96 ? -11.504 10.006 1.538 1.00 81.56 96 THR A C 1
ATOM 744 O O . THR A 1 96 ? -12.613 10.215 1.051 1.00 81.56 96 THR A O 1
ATOM 747 N N . ARG A 1 97 ? -10.554 9.369 0.853 1.00 79.56 97 ARG A N 1
ATOM 748 C CA . ARG A 1 97 ? -10.759 8.783 -0.473 1.00 79.56 97 ARG A CA 1
ATOM 749 C C . ARG A 1 97 ? -11.211 7.333 -0.331 1.00 79.56 97 ARG A C 1
ATOM 751 O O . ARG A 1 97 ? -10.562 6.535 0.339 1.00 79.56 97 ARG A O 1
ATOM 758 N N . LYS A 1 98 ? -12.304 6.965 -1.001 1.00 77.50 98 LYS A N 1
ATOM 759 C CA . LYS A 1 98 ? -12.755 5.567 -1.086 1.00 77.50 98 LYS A CA 1
ATOM 760 C C . LYS A 1 98 ? -12.016 4.868 -2.227 1.00 77.50 98 LYS A C 1
ATOM 762 O O . LYS A 1 98 ? -12.093 5.316 -3.368 1.00 77.50 98 LYS A O 1
ATOM 767 N N . ILE A 1 99 ? -11.308 3.785 -1.925 1.00 71.12 99 ILE A N 1
ATOM 768 C CA . ILE A 1 99 ? -10.569 2.966 -2.891 1.00 71.12 99 ILE A CA 1
ATOM 769 C C . ILE A 1 99 ? -11.324 1.644 -3.069 1.00 71.12 99 ILE A C 1
ATOM 771 O O . ILE A 1 99 ? -11.775 1.039 -2.095 1.00 71.12 99 ILE A O 1
ATOM 775 N N . ARG A 1 100 ? -11.503 1.210 -4.322 1.00 60.22 100 ARG A N 1
ATOM 776 C CA . ARG A 1 100 ? -12.083 -0.104 -4.627 1.00 60.22 100 ARG A CA 1
ATOM 777 C C . ARG A 1 100 ? -11.045 -1.182 -4.321 1.00 60.22 100 ARG A C 1
ATOM 779 O O . ARG A 1 100 ? -9.964 -1.176 -4.905 1.00 60.22 100 ARG A O 1
ATOM 786 N N . THR A 1 101 ? -11.372 -2.082 -3.408 1.00 54.84 101 THR A N 1
ATOM 787 C CA . THR A 1 101 ? -10.582 -3.280 -3.115 1.00 54.84 101 THR A CA 1
ATOM 788 C C . THR A 1 101 ? -10.929 -4.367 -4.139 1.00 54.84 101 THR A C 1
ATOM 790 O O . THR A 1 101 ? -12.076 -4.503 -4.558 1.00 54.84 101 THR A O 1
ATOM 793 N N . THR A 1 102 ? -9.918 -5.083 -4.630 1.00 56.75 102 THR A N 1
ATOM 794 C CA . THR A 1 102 ? -10.064 -6.161 -5.631 1.00 56.75 102 THR A CA 1
ATOM 795 C C . THR A 1 102 ? -9.543 -7.461 -5.021 1.00 56.75 102 THR A C 1
ATOM 797 O O . THR A 1 102 ? -8.778 -7.426 -4.062 1.00 56.75 102 THR A O 1
ATOM 800 N N . THR A 1 103 ? -9.888 -8.615 -5.590 1.00 47.16 103 THR A N 1
ATOM 801 C CA . THR A 1 103 ? -9.419 -9.958 -5.185 1.00 47.16 103 THR A CA 1
ATOM 802 C C . THR A 1 103 ? -7.895 -10.069 -5.042 1.00 47.16 103 THR A C 1
ATOM 804 O O . THR A 1 103 ? -7.411 -10.869 -4.250 1.00 47.16 103 THR A O 1
ATO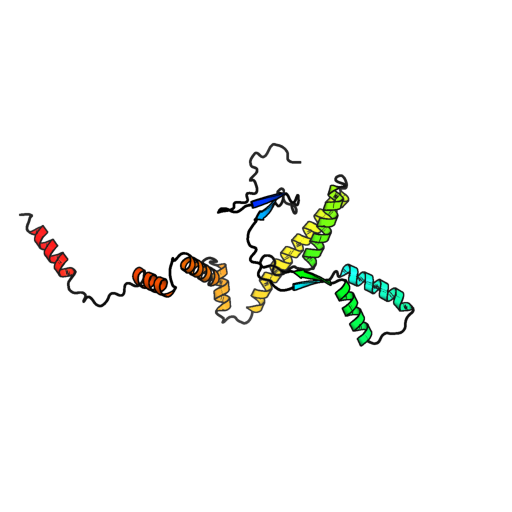M 807 N N . LYS A 1 104 ? -7.131 -9.237 -5.765 1.00 50.00 104 LYS A N 1
ATOM 808 C CA . LYS A 1 104 ? -5.658 -9.178 -5.716 1.00 50.00 104 LYS A CA 1
ATOM 809 C C . LYS A 1 104 ? -5.092 -8.308 -4.576 1.00 50.00 104 LYS A C 1
ATOM 811 O O . LYS A 1 104 ? -3.918 -8.439 -4.253 1.00 50.00 104 LYS A O 1
ATOM 816 N N . THR A 1 105 ? -5.895 -7.436 -3.963 1.00 50.28 105 THR A N 1
ATOM 817 C CA . THR A 1 105 ? -5.500 -6.514 -2.878 1.00 50.28 105 THR A CA 1
ATOM 818 C C . THR A 1 105 ? -6.654 -6.351 -1.875 1.00 50.28 105 THR A C 1
ATOM 820 O O . THR A 1 105 ? -7.392 -5.365 -1.933 1.00 50.28 105 THR A O 1
ATOM 823 N N . PRO A 1 106 ? -6.851 -7.320 -0.959 1.00 55.22 106 PRO A N 1
ATOM 824 C CA . PRO A 1 106 ? -8.012 -7.342 -0.064 1.00 55.22 106 PRO A CA 1
ATOM 825 C C . PRO A 1 106 ? -7.921 -6.341 1.101 1.00 55.22 106 PRO A C 1
ATOM 827 O O . PRO A 1 106 ? -8.948 -5.904 1.609 1.00 55.22 106 PRO A O 1
ATOM 830 N N . CYS A 1 107 ? -6.712 -5.949 1.512 1.00 59.34 107 CYS A N 1
ATOM 831 C CA . CYS A 1 107 ? -6.468 -4.955 2.554 1.00 59.34 107 CYS A CA 1
ATOM 832 C C . CYS A 1 107 ? -5.299 -4.064 2.121 1.00 59.34 107 CYS A C 1
ATOM 834 O O . CYS A 1 107 ? -4.255 -4.571 1.712 1.00 59.34 107 CYS A O 1
ATOM 836 N N . VAL A 1 108 ? -5.484 -2.744 2.169 1.00 66.56 108 VAL A N 1
ATOM 837 C CA . VAL A 1 108 ? -4.425 -1.771 1.882 1.00 66.56 108 VAL A CA 1
ATOM 838 C C . VAL A 1 108 ? -4.129 -1.035 3.175 1.00 66.56 108 VAL A C 1
ATOM 840 O O . VAL A 1 108 ? -4.985 -0.300 3.664 1.00 66.56 108 VAL A O 1
ATOM 843 N N . ASP A 1 109 ? -2.930 -1.232 3.717 1.00 82.56 109 ASP A N 1
ATOM 844 C CA . ASP A 1 109 ? -2.496 -0.488 4.891 1.00 82.56 109 ASP A CA 1
ATOM 845 C C . ASP A 1 109 ? -2.347 1.015 4.549 1.00 82.56 109 ASP A C 1
ATOM 847 O O . ASP A 1 109 ? -1.605 1.364 3.618 1.00 82.56 109 ASP A O 1
ATOM 851 N N . PRO A 1 110 ? -3.045 1.922 5.263 1.00 81.56 110 PRO A N 1
ATOM 852 C CA . PRO A 1 110 ? -2.997 3.359 4.998 1.00 81.56 110 PRO A CA 1
ATOM 853 C C . PRO A 1 110 ? -1.598 3.970 5.098 1.00 81.56 110 PRO A C 1
ATOM 855 O O . PRO A 1 110 ? -1.263 4.876 4.330 1.00 81.56 110 PRO A O 1
ATOM 858 N N . HIS A 1 111 ? -0.786 3.503 6.048 1.00 84.75 111 HIS A N 1
ATOM 859 C CA . HIS A 1 111 ? 0.536 4.057 6.309 1.00 84.75 111 HIS A CA 1
ATOM 860 C C . HIS A 1 111 ? 1.526 3.655 5.210 1.00 84.75 111 HIS A C 1
ATOM 862 O O . HIS A 1 111 ? 2.208 4.505 4.636 1.00 84.75 111 HIS A O 1
ATOM 868 N N . LEU A 1 112 ? 1.528 2.380 4.831 1.00 87.81 112 LEU A N 1
ATOM 869 C CA . LEU A 1 112 ? 2.343 1.831 3.754 1.00 87.81 112 LEU A CA 1
ATOM 870 C C . LEU A 1 112 ? 1.969 2.466 2.408 1.00 87.81 112 LEU A C 1
ATOM 872 O O . LEU A 1 112 ? 2.849 2.822 1.621 1.00 87.81 112 LEU A O 1
ATOM 876 N N . LEU A 1 113 ? 0.674 2.709 2.177 1.00 86.12 113 LEU A N 1
ATOM 877 C CA . LEU A 1 113 ? 0.210 3.447 1.006 1.00 86.12 113 LEU A CA 1
ATOM 878 C C . LEU A 1 113 ? 0.731 4.891 0.989 1.00 86.12 113 LEU A C 1
ATOM 880 O O . LEU A 1 113 ? 1.195 5.357 -0.053 1.00 86.12 113 LEU A O 1
ATOM 884 N N . HIS A 1 114 ? 0.706 5.585 2.129 1.00 86.25 114 HIS A N 1
ATOM 885 C CA . HIS A 1 114 ? 1.240 6.942 2.239 1.00 86.25 114 HIS A CA 1
ATOM 886 C C . HIS A 1 114 ? 2.748 6.994 1.945 1.00 86.25 114 HIS A C 1
ATOM 888 O O . HIS A 1 114 ? 3.196 7.822 1.146 1.00 86.25 114 HIS A O 1
ATOM 894 N N . LEU A 1 115 ? 3.532 6.069 2.513 1.00 89.06 115 LEU A N 1
ATOM 895 C CA . LEU A 1 115 ? 4.968 5.944 2.231 1.00 89.06 115 LEU A CA 1
ATOM 896 C C . LEU A 1 115 ? 5.232 5.695 0.739 1.00 89.06 115 LEU A C 1
ATOM 898 O O . LEU A 1 115 ? 6.146 6.279 0.148 1.00 89.06 115 LEU A O 1
ATOM 902 N N . TRP A 1 116 ? 4.399 4.875 0.098 1.00 87.12 116 TRP A N 1
ATOM 903 C CA . TRP A 1 116 ? 4.470 4.609 -1.337 1.00 87.12 116 TRP A CA 1
ATOM 904 C C . TRP A 1 116 ? 4.141 5.826 -2.203 1.00 87.12 116 TRP A C 1
ATOM 906 O O . TRP A 1 116 ? 4.864 6.100 -3.168 1.00 87.12 116 TRP A O 1
ATOM 916 N N . GLU A 1 117 ? 3.085 6.574 -1.880 1.00 87.94 117 GLU A N 1
ATOM 917 C CA . GLU A 1 117 ? 2.734 7.808 -2.589 1.00 87.94 117 GLU A CA 1
ATOM 918 C C . GLU A 1 117 ? 3.852 8.857 -2.451 1.00 87.94 117 GLU A C 1
ATOM 920 O O . GLU A 1 117 ? 4.287 9.429 -3.459 1.00 87.94 117 GLU A O 1
ATOM 925 N N . ALA A 1 118 ? 4.400 9.033 -1.242 1.00 89.69 118 ALA A N 1
ATOM 926 C CA . ALA A 1 118 ? 5.526 9.927 -0.976 1.00 89.69 118 ALA A CA 1
ATOM 927 C C . ALA A 1 118 ? 6.777 9.528 -1.780 1.00 89.69 118 ALA A C 1
ATOM 929 O O . ALA A 1 118 ? 7.372 10.355 -2.484 1.00 89.69 118 ALA A O 1
ATOM 930 N N . ARG A 1 119 ? 7.142 8.239 -1.760 1.00 90.88 119 ARG A N 1
ATOM 931 C CA . ARG A 1 119 ? 8.260 7.690 -2.542 1.00 90.88 119 ARG A CA 1
ATOM 932 C C . ARG A 1 119 ? 8.064 7.931 -4.039 1.00 90.88 119 ARG A C 1
ATOM 934 O O . ARG A 1 119 ? 8.987 8.382 -4.720 1.00 90.88 119 ARG A O 1
ATOM 941 N N . ARG A 1 120 ? 6.862 7.669 -4.564 1.00 88.06 120 ARG A N 1
ATOM 942 C CA . ARG A 1 120 ? 6.521 7.872 -5.982 1.00 88.06 120 ARG A CA 1
ATOM 943 C C . ARG A 1 120 ? 6.640 9.344 -6.385 1.00 88.06 120 ARG A C 1
ATOM 945 O O . ARG A 1 120 ? 7.181 9.629 -7.457 1.00 88.06 120 ARG A O 1
ATOM 952 N N . GLY A 1 121 ? 6.187 10.271 -5.541 1.00 89.44 121 GLY A N 1
ATOM 953 C CA . GLY A 1 121 ? 6.338 11.713 -5.758 1.00 89.44 121 GLY A CA 1
ATOM 954 C C . GLY A 1 121 ? 7.805 12.140 -5.863 1.00 89.44 121 GLY A C 1
ATOM 955 O O . GLY A 1 121 ? 8.193 12.811 -6.825 1.00 89.44 121 GLY A O 1
ATOM 956 N N . LEU A 1 122 ? 8.649 11.679 -4.936 1.00 91.06 122 LEU A N 1
ATOM 957 C CA . LEU A 1 122 ? 10.082 11.981 -4.956 1.00 91.06 122 LEU A CA 1
ATOM 958 C C . LEU A 1 122 ? 10.797 11.383 -6.169 1.00 91.06 122 LEU A C 1
ATOM 960 O O . LEU A 1 122 ? 11.637 12.057 -6.759 1.00 91.06 122 LEU A O 1
ATOM 964 N N . ILE A 1 123 ? 10.443 10.165 -6.591 1.00 89.56 123 ILE A N 1
ATOM 965 C CA . ILE A 1 123 ? 11.014 9.548 -7.797 1.00 89.56 123 ILE A CA 1
ATOM 966 C C . ILE A 1 123 ? 10.675 10.365 -9.041 1.00 89.56 123 ILE A C 1
ATOM 968 O O . ILE A 1 123 ? 11.560 10.611 -9.857 1.00 89.56 123 ILE A O 1
ATOM 972 N N . LYS A 1 124 ? 9.425 10.827 -9.193 1.00 90.44 124 LYS A N 1
ATOM 973 C CA . LYS A 1 124 ? 9.041 11.693 -10.322 1.00 90.44 124 LYS A CA 1
ATOM 974 C C . LYS A 1 124 ? 9.885 12.970 -10.359 1.00 90.44 124 LYS A C 1
ATOM 976 O O . LYS A 1 124 ? 10.357 13.355 -11.426 1.00 90.44 124 LYS A O 1
ATOM 981 N N . ARG A 1 125 ? 10.120 13.595 -9.201 1.00 90.25 125 ARG A N 1
ATOM 982 C CA . ARG A 1 125 ? 10.971 14.789 -9.087 1.00 90.25 125 ARG A CA 1
ATOM 983 C C . ARG A 1 125 ? 12.442 14.479 -9.377 1.00 90.25 125 ARG A C 1
ATOM 985 O O . ARG A 1 125 ? 13.070 15.201 -10.142 1.00 90.25 125 ARG A O 1
ATOM 992 N N . TRP A 1 126 ? 12.976 13.391 -8.827 1.00 91.38 126 TRP A N 1
ATOM 993 C CA . TRP A 1 126 ? 14.361 12.970 -9.047 1.00 91.38 126 TRP A CA 1
ATOM 994 C C . TRP A 1 126 ? 14.631 12.578 -10.505 1.00 91.38 126 TRP A C 1
ATOM 996 O O . TRP A 1 126 ? 15.687 12.912 -11.031 1.00 91.38 126 TRP A O 1
ATOM 1006 N N . LYS A 1 127 ? 13.666 11.969 -11.210 1.00 88.00 127 LYS A N 1
ATOM 1007 C CA . LYS A 1 127 ? 13.781 11.692 -12.654 1.00 88.00 127 LYS A CA 1
ATOM 1008 C C . LYS A 1 127 ? 14.015 12.971 -13.475 1.00 88.00 127 LYS A C 1
ATOM 1010 O O . LYS A 1 127 ? 14.752 12.916 -14.451 1.00 88.00 127 LYS A O 1
ATOM 1015 N N . ARG A 1 128 ? 13.461 14.116 -13.049 1.00 91.38 128 ARG A N 1
ATOM 1016 C CA . ARG A 1 128 ? 13.708 15.442 -13.653 1.00 91.38 128 ARG A CA 1
ATOM 1017 C C . ARG A 1 128 ? 15.020 16.092 -13.182 1.00 91.38 128 ARG A C 1
ATOM 1019 O O . ARG A 1 128 ? 15.517 16.992 -13.840 1.00 91.38 128 ARG A O 1
ATOM 1026 N N . GLN A 1 129 ? 15.573 15.658 -12.048 1.00 90.81 129 GLN A N 1
ATOM 1027 C CA . GLN A 1 129 ? 16.753 16.237 -11.390 1.00 90.81 129 GLN A CA 1
ATOM 1028 C C . GLN A 1 129 ? 17.735 15.134 -10.954 1.00 90.81 129 GLN A C 1
ATOM 1030 O O . GLN A 1 129 ? 17.990 14.947 -9.761 1.00 90.81 129 GLN A O 1
ATOM 1035 N N . ARG A 1 130 ? 18.278 14.369 -11.914 1.00 85.50 130 ARG A N 1
ATOM 1036 C CA . ARG A 1 130 ? 19.035 13.131 -11.617 1.00 85.50 130 ARG A CA 1
ATOM 1037 C C . ARG A 1 130 ? 20.300 13.357 -10.783 1.00 85.50 130 ARG A C 1
ATOM 1039 O O . ARG A 1 130 ? 20.676 12.468 -10.021 1.00 85.50 130 ARG A O 1
ATOM 1046 N N . LEU A 1 131 ? 20.901 14.545 -10.879 1.00 88.81 131 LEU A N 1
ATOM 1047 C CA . LEU A 1 131 ? 22.101 14.946 -10.131 1.00 88.81 131 LEU A CA 1
ATOM 1048 C C . LEU A 1 131 ? 21.820 15.285 -8.656 1.00 88.81 131 LEU A C 1
ATOM 1050 O O . LEU A 1 131 ? 22.744 15.435 -7.862 1.00 88.81 131 LEU A O 1
ATOM 1054 N N . ASN A 1 132 ? 20.551 15.399 -8.253 1.00 91.31 132 ASN A N 1
ATOM 1055 C CA . ASN A 1 132 ? 20.207 15.757 -6.884 1.00 91.31 132 ASN A CA 1
ATOM 1056 C C . ASN A 1 132 ? 20.325 14.546 -5.938 1.00 91.31 132 ASN A C 1
ATOM 1058 O O . ASN A 1 132 ? 19.383 13.766 -5.753 1.00 91.31 132 ASN A O 1
ATOM 1062 N N . CYS A 1 133 ? 21.483 14.425 -5.285 1.00 89.81 133 CYS A N 1
ATOM 1063 C CA . CYS A 1 133 ? 21.774 13.368 -4.315 1.00 89.81 133 CYS A CA 1
ATOM 1064 C C . CYS A 1 133 ? 20.885 13.419 -3.060 1.00 89.81 133 CYS A C 1
ATOM 1066 O O . CYS A 1 133 ? 20.623 12.375 -2.460 1.00 89.81 133 CYS A O 1
ATOM 1068 N N . ARG A 1 134 ? 20.367 14.596 -2.673 1.00 92.00 134 ARG A N 1
ATOM 1069 C CA . ARG A 1 134 ? 19.473 14.732 -1.506 1.00 92.00 134 ARG A CA 1
ATOM 1070 C C . ARG A 1 134 ? 18.143 14.022 -1.746 1.00 92.00 134 ARG A C 1
ATOM 1072 O O . ARG A 1 134 ? 17.676 13.291 -0.875 1.00 92.00 134 ARG A O 1
ATOM 1079 N N . LEU A 1 135 ? 17.571 14.172 -2.945 1.00 90.88 135 LEU A N 1
ATOM 1080 C CA . LEU A 1 135 ? 16.354 13.454 -3.337 1.00 90.88 135 LEU A CA 1
ATOM 1081 C C . LEU A 1 135 ? 16.588 11.942 -3.374 1.00 90.88 135 LEU A C 1
ATOM 1083 O O . LEU A 1 135 ? 15.771 11.192 -2.846 1.00 90.88 135 LEU A O 1
ATOM 1087 N N . LYS A 1 136 ? 17.728 11.496 -3.919 1.00 89.31 136 LYS A N 1
ATOM 1088 C CA . LYS A 1 136 ? 18.104 10.074 -3.940 1.00 89.31 136 LYS A CA 1
ATOM 1089 C C . LYS A 1 136 ? 18.202 9.491 -2.525 1.00 89.31 136 LYS A C 1
ATOM 1091 O O . LYS A 1 136 ? 17.613 8.446 -2.262 1.00 89.31 136 LYS A O 1
ATOM 1096 N N . ARG A 1 137 ? 18.874 10.189 -1.600 1.00 91.94 137 ARG A N 1
ATOM 1097 C CA . ARG A 1 137 ? 18.970 9.776 -0.189 1.00 91.94 137 ARG A CA 1
ATOM 1098 C C . ARG A 1 137 ? 17.593 9.723 0.474 1.00 91.94 137 ARG A C 1
ATOM 1100 O O . ARG A 1 137 ? 17.296 8.757 1.164 1.00 91.94 137 ARG A O 1
ATOM 1107 N N . ARG A 1 138 ? 16.724 10.711 0.236 1.00 92.69 138 ARG A N 1
ATOM 1108 C CA . ARG A 1 138 ? 15.370 10.715 0.815 1.00 92.69 138 ARG A CA 1
ATOM 1109 C C . ARG A 1 138 ? 14.497 9.573 0.285 1.00 92.69 138 ARG A C 1
ATOM 1111 O O . ARG A 1 138 ? 13.748 8.991 1.059 1.00 92.69 138 ARG A O 1
ATOM 1118 N N . ILE A 1 139 ? 14.616 9.225 -0.999 1.00 91.56 139 ILE A N 1
ATOM 1119 C CA . ILE A 1 139 ? 13.945 8.051 -1.584 1.00 91.56 139 ILE A CA 1
ATOM 1120 C C . ILE A 1 139 ? 14.431 6.763 -0.912 1.00 91.56 139 ILE A C 1
ATOM 1122 O O . ILE A 1 139 ? 13.604 5.908 -0.601 1.00 91.56 139 ILE A O 1
ATOM 1126 N N . ALA A 1 140 ? 15.739 6.628 -0.673 1.00 90.38 140 ALA A N 1
ATOM 1127 C CA . ALA A 1 140 ? 16.300 5.469 0.020 1.00 90.38 140 ALA A CA 1
ATOM 1128 C C . ALA A 1 140 ? 15.745 5.344 1.448 1.00 90.38 140 ALA A C 1
ATOM 1130 O O . ALA A 1 140 ? 15.230 4.286 1.792 1.00 90.38 140 ALA A O 1
ATOM 1131 N N . LEU A 1 141 ? 15.725 6.442 2.214 1.00 92.88 141 LEU A N 1
ATOM 1132 C CA . LEU A 1 141 ? 15.158 6.467 3.569 1.00 92.88 141 LEU A CA 1
ATOM 1133 C C . LEU A 1 141 ? 13.680 6.049 3.599 1.00 92.88 141 LEU A C 1
ATOM 1135 O O . LEU A 1 141 ? 13.311 5.197 4.395 1.00 92.88 141 LEU A O 1
ATOM 1139 N N . LEU A 1 142 ? 12.844 6.583 2.699 1.00 93.12 142 LEU A N 1
ATOM 1140 C CA . LEU A 1 142 ? 11.432 6.176 2.609 1.00 93.12 142 LEU A CA 1
ATOM 1141 C C . LEU A 1 142 ? 11.264 4.708 2.201 1.00 93.12 142 LEU A C 1
ATOM 1143 O O . LEU A 1 142 ? 10.293 4.064 2.585 1.00 93.12 142 LEU A O 1
ATOM 1147 N N . THR A 1 143 ? 12.180 4.185 1.384 1.00 90.56 143 THR A N 1
ATOM 1148 C CA . THR A 1 143 ? 12.149 2.776 0.973 1.00 90.56 143 THR A CA 1
ATOM 1149 C C . THR A 1 143 ? 12.496 1.871 2.154 1.00 90.56 143 THR A C 1
ATOM 1151 O O . THR A 1 143 ? 11.824 0.866 2.361 1.00 90.56 143 THR A O 1
ATOM 1154 N N . GLU A 1 144 ? 13.491 2.252 2.956 1.00 92.12 144 GLU A N 1
ATOM 1155 C CA . GLU A 1 144 ? 13.870 1.538 4.176 1.00 92.12 144 GLU A CA 1
ATOM 1156 C C . GLU A 1 144 ? 12.761 1.588 5.237 1.00 92.12 144 GLU A C 1
ATOM 1158 O O . GLU A 1 144 ? 12.426 0.566 5.829 1.00 92.12 144 GLU A O 1
ATOM 1163 N N . GLU A 1 145 ? 12.141 2.753 5.436 1.00 93.00 145 GLU A N 1
ATOM 1164 C CA . GLU A 1 145 ? 11.005 2.929 6.346 1.00 93.00 145 GLU A CA 1
ATOM 1165 C C . GLU A 1 145 ? 9.819 2.044 5.943 1.00 93.00 145 GLU A C 1
ATOM 1167 O O . GLU A 1 145 ? 9.285 1.309 6.774 1.00 93.00 145 GLU A O 1
ATOM 1172 N N . ALA A 1 146 ? 9.467 2.032 4.652 1.00 90.38 146 ALA A N 1
ATOM 1173 C CA . ALA A 1 146 ? 8.410 1.171 4.130 1.00 90.38 146 ALA A CA 1
ATOM 1174 C C . ALA A 1 146 ? 8.733 -0.320 4.308 1.00 90.38 146 ALA A C 1
ATOM 1176 O O . ALA A 1 146 ? 7.851 -1.090 4.682 1.00 90.38 146 ALA A O 1
ATOM 1177 N N . ALA A 1 147 ? 9.984 -0.732 4.081 1.00 88.62 147 ALA A N 1
ATOM 1178 C CA . ALA A 1 147 ? 10.413 -2.115 4.281 1.00 88.62 147 ALA A CA 1
ATOM 1179 C C . ALA A 1 147 ? 10.342 -2.530 5.759 1.00 88.62 147 ALA A C 1
ATOM 1181 O O . ALA A 1 147 ? 9.827 -3.602 6.080 1.00 88.62 147 ALA A O 1
ATOM 1182 N N . ARG A 1 148 ? 10.802 -1.662 6.669 1.00 92.44 148 ARG A N 1
ATOM 1183 C CA . ARG A 1 148 ? 10.754 -1.898 8.118 1.00 92.44 148 ARG A CA 1
ATOM 1184 C C . ARG A 1 148 ? 9.316 -2.037 8.610 1.00 92.44 148 ARG A C 1
ATOM 1186 O O . ARG A 1 148 ? 9.015 -2.959 9.363 1.00 92.44 148 ARG A O 1
ATOM 1193 N N . TYR A 1 149 ? 8.431 -1.153 8.156 1.00 92.00 149 TYR A N 1
ATOM 1194 C CA . TYR A 1 149 ? 7.021 -1.208 8.518 1.00 92.00 149 TYR A CA 1
ATOM 1195 C C . TYR A 1 149 ? 6.322 -2.442 7.935 1.00 92.00 149 TYR A C 1
ATOM 1197 O O . TYR A 1 149 ? 5.587 -3.119 8.646 1.00 92.00 149 TYR A O 1
ATOM 1205 N N . ALA A 1 150 ? 6.600 -2.801 6.679 1.00 88.00 150 ALA A N 1
ATOM 1206 C CA . ALA A 1 150 ? 6.069 -4.023 6.079 1.00 88.00 150 ALA A CA 1
ATOM 1207 C C . ALA A 1 150 ? 6.491 -5.276 6.866 1.00 88.00 150 ALA A C 1
ATOM 1209 O O . ALA A 1 150 ? 5.663 -6.145 7.123 1.00 88.00 150 ALA A O 1
ATOM 1210 N N . ALA A 1 151 ? 7.752 -5.351 7.306 1.00 87.00 151 ALA A N 1
ATOM 1211 C CA . ALA A 1 151 ? 8.233 -6.450 8.142 1.00 87.00 151 ALA A CA 1
ATOM 1212 C C . ALA A 1 151 ? 7.514 -6.504 9.501 1.00 87.00 151 ALA A C 1
ATOM 1214 O O . ALA A 1 151 ? 7.140 -7.587 9.957 1.00 87.00 151 ALA A O 1
ATOM 1215 N N . HIS A 1 152 ? 7.276 -5.345 10.124 1.00 89.31 152 HIS A N 1
ATOM 1216 C CA . HIS A 1 152 ? 6.485 -5.245 11.351 1.00 89.31 152 HIS A CA 1
ATOM 1217 C C . HIS A 1 152 ? 5.054 -5.747 11.141 1.00 89.31 152 HIS A C 1
ATOM 1219 O O . HIS A 1 152 ? 4.589 -6.606 11.885 1.00 89.31 152 HIS A O 1
ATOM 1225 N N . LEU A 1 153 ? 4.391 -5.281 10.081 1.00 87.06 153 LEU A N 1
ATOM 1226 C CA . LEU A 1 153 ? 3.027 -5.670 9.741 1.00 87.06 153 LEU A CA 1
ATOM 1227 C C . LEU A 1 153 ? 2.918 -7.172 9.452 1.00 87.06 153 LEU A C 1
ATOM 1229 O O . LEU A 1 153 ? 1.977 -7.814 9.904 1.00 87.06 153 LEU A O 1
ATOM 1233 N N . CYS A 1 154 ? 3.890 -7.759 8.750 1.00 81.75 154 CYS A N 1
ATOM 1234 C CA . CYS A 1 154 ? 3.948 -9.207 8.545 1.00 81.75 154 CYS A CA 1
ATOM 1235 C C . CYS A 1 154 ? 4.052 -9.962 9.876 1.00 81.75 154 CYS A C 1
ATOM 1237 O O . CYS A 1 154 ? 3.374 -10.971 10.066 1.00 81.75 154 CYS A O 1
ATOM 1239 N N . LYS A 1 155 ? 4.867 -9.460 10.812 1.00 83.56 155 LYS A N 1
ATOM 1240 C CA . LYS A 1 155 ? 5.007 -10.050 12.145 1.00 83.56 155 LYS A CA 1
ATOM 1241 C C . LYS A 1 155 ? 3.702 -9.955 12.937 1.00 83.56 155 LYS A C 1
ATOM 1243 O O . LYS A 1 155 ? 3.276 -10.957 13.496 1.00 83.56 155 LYS A O 1
ATOM 1248 N N . GLU A 1 156 ? 3.041 -8.802 12.957 1.00 84.56 156 GLU A N 1
ATOM 1249 C CA . GLU A 1 156 ? 1.753 -8.625 13.648 1.00 84.56 156 GLU A CA 1
ATOM 1250 C C . GLU A 1 156 ? 0.627 -9.445 13.015 1.00 84.56 156 GLU A C 1
ATOM 1252 O O . GLU A 1 156 ? -0.137 -10.100 13.722 1.00 84.56 156 GLU A O 1
ATOM 1257 N N . SER A 1 157 ? 0.567 -9.473 11.682 1.00 80.06 157 SER A N 1
ATOM 1258 C CA . SER A 1 157 ? -0.374 -10.298 10.919 1.00 80.06 157 SER A CA 1
ATOM 1259 C C . SER A 1 157 ? -0.209 -11.786 11.233 1.00 80.06 157 SER A C 1
ATOM 1261 O O . SER A 1 157 ? -1.189 -12.523 11.237 1.00 80.06 157 SER A O 1
ATOM 1263 N N . TRP A 1 158 ? 1.011 -12.232 11.548 1.00 78.94 158 TRP A N 1
ATOM 1264 C CA . TRP A 1 158 ? 1.280 -13.600 11.991 1.00 78.94 158 TRP A CA 1
ATOM 1265 C C . TRP A 1 158 ? 0.969 -13.836 13.476 1.00 78.94 158 TRP A C 1
ATOM 1267 O O . TRP A 1 158 ? 0.409 -14.872 13.847 1.00 78.94 158 TRP A O 1
ATOM 1277 N N . LEU A 1 159 ? 1.315 -12.878 14.336 1.00 80.94 159 LEU A N 1
ATOM 1278 C CA . LEU A 1 159 ? 1.089 -12.976 15.776 1.00 80.94 159 LEU A CA 1
ATOM 1279 C C . LEU A 1 159 ? -0.398 -12.930 16.134 1.00 80.94 159 LEU A C 1
ATOM 1281 O O . LEU A 1 159 ? -0.810 -13.673 17.012 1.00 80.94 159 LEU A O 1
ATOM 1285 N N . SER A 1 160 ? -1.222 -12.159 15.421 1.00 79.69 160 SER A N 1
ATOM 1286 C CA . SER A 1 160 ? -2.664 -12.057 15.690 1.00 79.69 160 SER A CA 1
ATOM 1287 C C . SER A 1 160 ? -3.400 -13.413 15.620 1.00 79.69 160 SER A C 1
ATOM 1289 O O . SER A 1 160 ? -4.103 -13.758 16.576 1.00 79.69 160 SER A O 1
ATOM 1291 N N . PRO A 1 161 ? -3.205 -14.250 14.579 1.00 72.56 161 PRO A N 1
ATOM 1292 C CA . PRO A 1 161 ? -3.648 -15.638 14.586 1.00 72.56 161 PRO A CA 1
ATOM 1293 C C . PRO A 1 161 ? -3.075 -16.434 15.759 1.00 72.56 161 PRO A C 1
ATOM 1295 O O . PRO A 1 161 ? -3.828 -17.136 16.424 1.00 72.56 161 PRO A O 1
ATOM 1298 N N . CYS A 1 162 ? -1.780 -16.315 16.061 1.00 74.19 162 CYS A N 1
ATOM 1299 C CA . CYS A 1 162 ? -1.150 -17.065 17.154 1.00 74.19 162 CYS A CA 1
ATOM 1300 C C . CYS A 1 162 ? -1.726 -16.704 18.534 1.00 74.19 162 CYS A C 1
ATOM 1302 O O . CYS A 1 162 ? -1.967 -17.592 19.351 1.00 74.19 162 CYS A O 1
ATOM 1304 N N . ASP A 1 163 ? -2.004 -15.427 18.778 1.00 78.62 163 ASP A N 1
ATOM 1305 C CA . ASP A 1 163 ? -2.605 -14.930 20.013 1.00 78.62 163 ASP A CA 1
ATOM 1306 C C . ASP A 1 163 ? -4.074 -15.342 20.119 1.00 78.62 163 ASP A C 1
ATOM 1308 O O . ASP A 1 163 ? -4.514 -15.750 21.190 1.00 78.62 163 ASP A O 1
ATOM 1312 N N . SER A 1 164 ? -4.814 -15.371 19.004 1.00 73.62 164 SER A N 1
ATOM 1313 C CA . SER A 1 164 ? -6.187 -15.903 18.981 1.00 73.62 164 SER A CA 1
ATOM 1314 C C . SER A 1 164 ? -6.269 -17.398 19.330 1.00 73.62 164 SER A C 1
ATOM 1316 O O . SER A 1 164 ? -7.304 -17.881 19.786 1.00 73.62 164 SER A O 1
ATOM 1318 N N . LEU A 1 165 ? -5.172 -18.136 19.129 1.00 71.12 165 LEU A N 1
ATOM 1319 C CA . LEU A 1 165 ? -5.053 -19.553 19.472 1.00 71.12 165 LEU A CA 1
ATOM 1320 C C . LEU A 1 165 ? -4.561 -19.769 20.912 1.00 71.12 165 LEU A C 1
ATOM 1322 O O . LEU A 1 165 ? -4.722 -20.865 21.463 1.00 71.12 165 LEU A O 1
ATOM 1326 N N . ARG A 1 166 ? -3.982 -18.741 21.545 1.00 67.00 166 ARG A N 1
ATOM 1327 C CA . ARG A 1 166 ? -3.461 -18.793 22.911 1.00 67.00 166 ARG A CA 1
ATOM 1328 C C . ARG A 1 166 ? -4.646 -18.859 23.889 1.00 67.00 166 ARG A C 1
ATOM 1330 O O . ARG A 1 166 ? -5.373 -17.894 24.072 1.00 67.00 166 ARG A O 1
ATOM 1337 N N . GLY A 1 167 ? -4.867 -20.035 24.484 1.00 68.94 167 GLY A N 1
ATOM 1338 C CA . GLY A 1 167 ? -6.002 -20.315 25.383 1.00 68.94 167 GLY A CA 1
ATOM 1339 C C . GLY A 1 167 ? -7.114 -21.193 24.785 1.00 68.94 167 GLY A C 1
ATOM 1340 O O . GLY A 1 167 ? -7.982 -21.645 25.521 1.00 68.94 167 GLY A O 1
ATOM 1341 N N . GLN A 1 168 ? -7.062 -21.521 23.484 1.00 63.78 168 GLN A N 1
ATOM 1342 C CA . GLN A 1 168 ? -7.991 -22.453 22.810 1.00 63.78 168 GLN A CA 1
ATOM 1343 C C . GLN A 1 168 ? -7.322 -23.795 22.444 1.00 63.78 168 GLN A C 1
ATOM 1345 O O . GLN A 1 168 ? -7.644 -24.413 21.423 1.00 63.78 168 GLN A O 1
ATOM 1350 N N . LEU A 1 169 ? -6.386 -24.245 23.290 1.00 55.66 169 LEU A N 1
ATOM 1351 C CA . LEU A 1 169 ? -5.446 -25.358 23.064 1.00 55.66 169 LEU A CA 1
ATOM 1352 C C . LEU A 1 169 ? -6.083 -26.718 22.711 1.00 55.66 169 LEU A C 1
ATOM 1354 O O . LEU A 1 169 ? -5.378 -27.603 22.240 1.00 55.66 169 LEU A O 1
ATOM 1358 N N . SER A 1 170 ? -7.397 -26.896 22.874 1.00 56.56 170 SER A N 1
ATOM 1359 C CA . SER A 1 170 ? -8.096 -28.144 22.532 1.00 56.56 170 SER A CA 1
ATOM 1360 C C . SER A 1 170 ? -8.663 -28.200 21.106 1.00 56.56 170 SER A C 1
ATOM 1362 O O . SER A 1 170 ? -9.278 -29.196 20.726 1.00 56.56 170 SER A O 1
ATOM 1364 N N . THR A 1 171 ? -8.505 -27.161 20.280 1.00 66.50 171 THR A N 1
ATOM 1365 C CA . THR A 1 171 ? -9.275 -27.075 19.030 1.00 66.50 171 THR A CA 1
ATOM 1366 C C . THR A 1 171 ? -8.563 -27.618 17.792 1.00 66.50 171 THR A C 1
ATOM 1368 O O . THR A 1 171 ? -7.430 -27.275 17.455 1.00 66.50 171 THR A O 1
ATOM 1371 N N . SER A 1 172 ? -9.333 -28.365 16.996 1.00 71.31 172 SER A N 1
ATOM 1372 C CA . SER A 1 172 ? -9.024 -28.810 15.626 1.00 71.31 172 SER A CA 1
ATOM 1373 C C . SER A 1 172 ? -8.560 -27.702 14.661 1.00 71.31 172 SER A C 1
ATOM 1375 O O . SER A 1 172 ? -8.124 -28.009 13.550 1.00 71.31 172 SER A O 1
ATOM 1377 N N . LYS A 1 173 ? -8.665 -26.422 15.047 1.00 70.1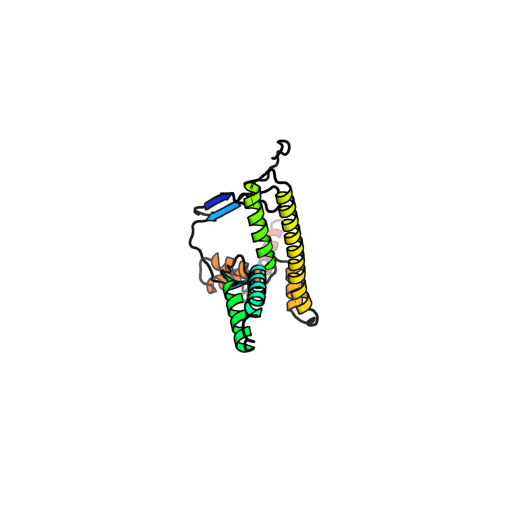9 173 LYS A N 1
ATOM 1378 C CA . LYS A 1 173 ? -8.124 -25.263 14.324 1.00 70.19 173 LYS A CA 1
ATOM 1379 C C . LYS A 1 173 ? -6.597 -25.172 14.422 1.00 70.19 173 LYS A C 1
ATOM 1381 O O . LYS A 1 173 ? -5.966 -24.969 13.391 1.00 70.19 173 LYS A O 1
ATOM 1386 N N . ILE A 1 174 ? -6.007 -25.398 15.601 1.00 75.56 174 ILE A N 1
ATOM 1387 C CA . ILE A 1 174 ? -4.543 -25.374 15.793 1.00 75.56 174 ILE A CA 1
ATOM 1388 C C . ILE A 1 174 ? -3.896 -26.500 14.988 1.00 75.56 174 ILE A C 1
ATOM 1390 O O . ILE A 1 174 ? -2.960 -26.264 14.232 1.00 75.56 174 ILE A O 1
ATOM 1394 N N . LEU A 1 175 ? -4.454 -27.713 15.070 1.00 74.94 175 LEU A N 1
ATOM 1395 C CA . LEU A 1 175 ? -3.964 -28.856 14.295 1.00 74.94 175 LEU A CA 1
ATOM 1396 C C . LEU A 1 175 ? -4.109 -28.646 12.783 1.00 74.94 175 LEU A C 1
ATOM 1398 O O . LEU A 1 175 ? -3.251 -29.091 12.029 1.00 74.94 175 LEU A O 1
ATOM 1402 N N . ARG A 1 176 ? -5.161 -27.952 12.325 1.00 74.44 176 ARG A N 1
ATOM 1403 C CA . ARG A 1 176 ? -5.310 -27.565 10.913 1.00 74.44 176 ARG A CA 1
ATOM 1404 C C . ARG A 1 176 ? -4.248 -26.559 10.477 1.00 74.44 176 ARG A C 1
ATOM 1406 O O . ARG A 1 176 ? -3.684 -26.737 9.404 1.00 74.44 176 ARG A O 1
ATOM 1413 N N . LEU A 1 177 ? -3.959 -25.550 11.299 1.00 77.06 177 LEU A N 1
ATOM 1414 C CA . LEU A 1 177 ? -2.895 -24.583 11.026 1.00 77.06 177 LEU A CA 1
ATOM 1415 C C . LEU A 1 177 ? -1.517 -25.258 11.010 1.00 77.06 177 LEU A C 1
ATOM 1417 O O . LEU A 1 177 ? -0.755 -25.051 10.077 1.00 77.06 177 LEU A O 1
ATOM 1421 N N . LEU A 1 178 ? -1.218 -26.120 11.984 1.00 74.31 178 LEU A N 1
ATOM 1422 C CA . LEU A 1 178 ? 0.040 -26.869 12.030 1.00 74.31 178 LEU A CA 1
ATOM 1423 C C . LEU A 1 178 ? 0.194 -27.787 10.812 1.00 74.31 178 LEU A C 1
ATOM 1425 O O . LEU A 1 178 ? 1.252 -27.826 10.196 1.00 74.31 178 LEU A O 1
ATOM 1429 N N . ARG A 1 179 ? -0.875 -28.483 10.415 1.00 76.00 179 ARG A N 1
ATOM 1430 C CA . ARG A 1 179 ? -0.864 -29.343 9.226 1.00 76.00 179 ARG A CA 1
ATOM 1431 C C . ARG A 1 179 ? -0.665 -28.532 7.942 1.00 76.00 179 ARG A C 1
ATOM 1433 O O . ARG A 1 179 ? 0.066 -28.986 7.076 1.00 76.00 179 ARG A O 1
ATOM 1440 N N . TYR A 1 180 ? -1.236 -27.328 7.867 1.00 79.62 180 TYR A N 1
ATOM 1441 C CA . TYR A 1 180 ? -0.989 -26.373 6.783 1.00 79.62 180 TYR A CA 1
ATOM 1442 C C . TYR A 1 180 ? 0.464 -25.872 6.748 1.00 79.62 180 TYR A C 1
ATOM 1444 O O . TYR A 1 180 ? 1.033 -25.740 5.672 1.00 79.62 180 TYR A O 1
ATOM 1452 N N . LEU A 1 181 ? 1.074 -25.620 7.911 1.00 77.19 181 LEU A N 1
ATOM 1453 C CA . LEU A 1 181 ? 2.474 -25.195 8.010 1.00 77.19 181 LEU A CA 1
ATOM 1454 C C . LEU A 1 181 ? 3.463 -26.309 7.651 1.00 77.19 181 LEU A C 1
ATOM 1456 O O . LEU A 1 181 ? 4.501 -26.023 7.066 1.00 77.19 181 LEU A O 1
ATOM 1460 N N . MET A 1 182 ? 3.161 -27.560 8.011 1.00 77.25 182 MET A N 1
ATOM 1461 C CA . MET A 1 182 ? 4.019 -28.702 7.678 1.00 77.25 182 MET A CA 1
ATOM 1462 C C . MET A 1 182 ? 3.865 -29.154 6.226 1.00 77.25 182 MET A C 1
ATOM 1464 O O . MET A 1 182 ? 4.828 -29.635 5.637 1.00 77.25 182 MET A O 1
ATOM 1468 N N . ASP A 1 183 ? 2.662 -29.047 5.662 1.00 72.12 183 ASP A N 1
ATOM 1469 C CA . ASP A 1 183 ? 2.381 -29.475 4.298 1.00 72.12 183 ASP A CA 1
ATOM 1470 C C . ASP A 1 183 ? 1.241 -28.640 3.697 1.00 72.12 183 ASP A C 1
ATOM 1472 O O . ASP A 1 183 ? 0.051 -28.894 3.923 1.00 72.12 183 ASP A O 1
ATOM 1476 N N . HIS A 1 184 ? 1.609 -27.632 2.906 1.00 69.38 184 HIS A N 1
ATOM 1477 C CA . HIS A 1 184 ? 0.643 -26.766 2.231 1.00 69.38 184 HIS A CA 1
ATOM 1478 C C . HIS A 1 184 ? -0.213 -27.542 1.212 1.00 69.38 184 HIS A C 1
ATOM 1480 O O . HIS A 1 184 ? -1.372 -27.179 0.997 1.00 69.38 184 HIS A O 1
ATOM 1486 N N . SER A 1 185 ? 0.300 -28.666 0.681 1.00 62.34 185 SER A N 1
ATOM 1487 C CA . SER A 1 185 ? -0.371 -29.487 -0.337 1.00 62.34 185 SER A CA 1
ATOM 1488 C C . SER A 1 185 ? -1.557 -30.301 0.192 1.00 62.34 185 SER A C 1
ATOM 1490 O O . SER A 1 185 ? -2.464 -30.681 -0.549 1.00 62.34 185 SER A O 1
ATOM 1492 N N . LYS A 1 186 ? -1.595 -30.538 1.510 1.00 64.56 186 LYS A N 1
ATOM 1493 C CA . LYS A 1 186 ? -2.656 -31.300 2.195 1.00 64.56 186 LYS A CA 1
ATOM 1494 C C . LYS A 1 186 ? -3.676 -30.408 2.899 1.00 64.56 186 LYS A C 1
ATOM 1496 O O . LYS A 1 186 ? -4.459 -30.872 3.733 1.00 64.56 186 LYS A O 1
ATOM 1501 N N . SER A 1 187 ? -3.676 -29.114 2.587 1.00 69.38 187 SER A N 1
ATOM 1502 C CA . SER A 1 187 ? -4.686 -28.187 3.084 1.00 69.38 187 SER A CA 1
ATOM 1503 C C . SER A 1 187 ? -6.071 -28.549 2.552 1.00 69.38 187 SER A C 1
ATOM 1505 O O . SER A 1 187 ? -6.226 -28.859 1.374 1.00 69.38 187 SER A O 1
ATOM 1507 N N . LYS A 1 188 ? -7.116 -28.400 3.379 1.00 67.00 188 LYS A N 1
ATOM 1508 C CA . LYS A 1 188 ? -8.515 -28.578 2.943 1.00 67.00 188 LYS A CA 1
ATOM 1509 C C . LYS A 1 188 ? -8.848 -27.703 1.726 1.00 67.00 188 LYS A C 1
ATOM 1511 O O . LYS A 1 188 ? -9.632 -28.109 0.876 1.00 67.00 188 LYS A O 1
ATOM 1516 N N . THR A 1 189 ? -8.247 -26.518 1.635 1.00 69.12 189 THR A N 1
ATOM 1517 C CA . THR A 1 189 ? -8.435 -25.593 0.511 1.00 69.12 189 THR A CA 1
ATOM 1518 C C . THR A 1 189 ? -7.803 -26.122 -0.775 1.00 69.12 189 THR A C 1
ATOM 1520 O O . THR A 1 189 ? -8.441 -26.058 -1.821 1.00 69.12 189 THR A O 1
ATOM 1523 N N . GLU A 1 190 ? -6.600 -26.696 -0.702 1.00 66.69 190 GLU A N 1
ATOM 1524 C CA . GLU A 1 190 ? -5.949 -27.321 -1.859 1.00 66.69 190 GLU A CA 1
ATOM 1525 C C . GLU A 1 190 ? -6.643 -28.621 -2.263 1.00 66.69 190 GLU A C 1
ATOM 1527 O O . GLU A 1 190 ? -6.907 -28.818 -3.442 1.00 66.69 190 GLU A O 1
ATOM 1532 N N . SER A 1 191 ? -7.063 -29.460 -1.310 1.00 64.88 191 SER A N 1
ATOM 1533 C CA . SER A 1 191 ? -7.906 -30.627 -1.600 1.00 64.88 191 SER A CA 1
ATOM 1534 C C . SER A 1 191 ? -9.211 -30.231 -2.293 1.00 64.88 191 SER A C 1
ATOM 1536 O O . SER A 1 191 ? -9.604 -30.868 -3.264 1.00 64.88 191 SER A O 1
ATOM 1538 N N . ASN A 1 192 ? -9.858 -29.148 -1.853 1.00 70.62 192 ASN A N 1
ATOM 1539 C CA . ASN A 1 192 ? -11.051 -28.618 -2.510 1.00 70.62 192 ASN A CA 1
ATOM 1540 C C . ASN A 1 192 ? -10.750 -28.079 -3.914 1.00 70.62 192 ASN A C 1
ATOM 1542 O O . ASN A 1 192 ? -11.536 -28.319 -4.821 1.00 70.62 192 ASN A O 1
ATOM 1546 N N . GLN A 1 193 ? -9.632 -27.378 -4.121 1.00 76.69 193 GLN A N 1
ATOM 1547 C CA . GLN A 1 193 ? -9.233 -26.920 -5.455 1.00 76.69 193 GLN A CA 1
ATOM 1548 C C . GLN A 1 193 ? -8.900 -28.089 -6.383 1.00 76.69 193 GLN A C 1
ATOM 1550 O O . GLN A 1 193 ? -9.300 -28.070 -7.541 1.00 76.69 193 GLN A O 1
ATOM 1555 N N . THR A 1 194 ? -8.220 -29.120 -5.887 1.00 72.56 194 THR A N 1
ATOM 1556 C CA . THR A 1 194 ? -7.934 -30.350 -6.632 1.00 72.56 194 THR A CA 1
ATOM 1557 C C . THR A 1 194 ? -9.223 -31.095 -6.972 1.00 72.56 194 THR A C 1
ATOM 1559 O O . THR A 1 194 ? -9.392 -31.500 -8.117 1.00 72.56 194 THR A O 1
ATOM 1562 N N . MET A 1 195 ? -10.178 -31.186 -6.040 1.00 69.62 195 MET A N 1
ATOM 1563 C CA . MET A 1 195 ? -11.512 -31.732 -6.320 1.00 69.62 195 MET A CA 1
ATOM 1564 C C . MET A 1 195 ? -12.263 -30.904 -7.367 1.00 69.62 195 MET A C 1
ATOM 1566 O O . MET A 1 195 ? -12.824 -31.473 -8.291 1.00 69.62 195 MET A O 1
ATOM 1570 N N . GLN A 1 196 ? -12.243 -29.573 -7.280 1.00 74.81 196 GLN A N 1
ATOM 1571 C CA . GLN A 1 196 ? -12.882 -28.700 -8.273 1.00 74.81 196 GLN A CA 1
ATOM 1572 C C . GLN A 1 196 ? -12.228 -28.823 -9.653 1.00 74.81 196 GLN A C 1
ATOM 1574 O O . GLN A 1 196 ? -12.929 -28.884 -10.659 1.00 74.81 196 GLN A O 1
ATOM 1579 N N . LYS A 1 197 ? -10.895 -28.932 -9.712 1.00 78.31 197 LYS A N 1
ATOM 1580 C CA . LYS A 1 197 ? -10.169 -29.227 -10.953 1.00 78.31 197 LYS A CA 1
ATOM 1581 C C . LYS A 1 197 ? -10.576 -30.583 -11.520 1.00 78.31 197 LYS A C 1
ATOM 1583 O O . LYS A 1 197 ? -10.855 -30.640 -12.707 1.00 78.31 197 LYS A O 1
ATOM 1588 N N . MET A 1 198 ? -10.666 -31.628 -10.691 1.00 71.06 198 MET A N 1
ATOM 1589 C CA . MET A 1 198 ? -11.137 -32.952 -11.117 1.00 71.06 198 MET A CA 1
ATOM 1590 C C . MET A 1 198 ? -12.563 -32.903 -11.662 1.00 71.06 198 MET A C 1
ATOM 1592 O O . MET A 1 198 ? -12.810 -33.447 -12.732 1.00 71.06 198 MET A O 1
ATOM 1596 N N . ILE A 1 199 ? -13.473 -32.214 -10.966 1.00 75.62 199 ILE A N 1
ATOM 1597 C CA . ILE A 1 199 ? -14.864 -32.025 -11.396 1.00 75.62 199 ILE A CA 1
ATOM 1598 C C . ILE A 1 199 ? -14.913 -31.297 -12.743 1.00 75.62 199 ILE A C 1
ATOM 1600 O O . ILE A 1 199 ? -15.646 -31.714 -13.628 1.00 75.62 199 ILE A O 1
ATOM 1604 N N . HIS A 1 200 ? -14.101 -30.254 -12.927 1.00 71.12 200 HIS A N 1
ATOM 1605 C CA . HIS A 1 200 ? -14.062 -29.487 -14.171 1.00 71.12 200 HIS A CA 1
ATOM 1606 C C . HIS A 1 200 ? -13.371 -30.226 -15.328 1.00 71.12 200 HIS A C 1
ATOM 1608 O O . HIS A 1 200 ? -13.758 -30.061 -16.479 1.00 71.12 200 HIS A O 1
ATOM 1614 N N . SER A 1 201 ? -12.357 -31.050 -15.044 1.00 74.31 201 SER A N 1
ATOM 1615 C CA . SER A 1 201 ? -11.666 -31.863 -16.053 1.00 74.31 201 SER A CA 1
ATOM 1616 C C . SER A 1 201 ? -12.462 -33.08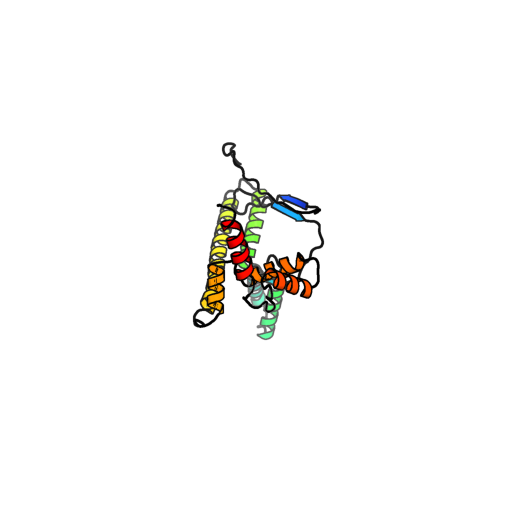8 -16.500 1.00 74.31 201 SER A C 1
ATOM 1618 O O . SER A 1 201 ? -12.095 -33.719 -17.489 1.00 74.31 201 SER A O 1
ATOM 1620 N N . HIS A 1 202 ? -13.525 -33.452 -15.778 1.00 69.25 202 HIS A N 1
ATOM 1621 C CA . HIS A 1 202 ? -14.347 -34.603 -16.117 1.00 69.25 202 HIS A CA 1
ATOM 1622 C C . HIS A 1 202 ? -15.511 -34.161 -17.020 1.00 69.25 202 HIS A C 1
ATOM 1624 O O . HIS A 1 202 ? -16.278 -33.279 -16.642 1.00 69.25 202 HIS A O 1
ATOM 1630 N N . PRO A 1 203 ? -15.688 -34.768 -18.204 1.00 60.75 203 PRO A N 1
ATOM 1631 C CA . PRO A 1 203 ? -16.654 -34.314 -19.208 1.00 60.75 203 PRO A CA 1
ATOM 1632 C C . PRO A 1 203 ? -18.113 -34.731 -18.907 1.00 60.75 203 PRO A C 1
ATOM 1634 O O . PRO A 1 203 ? -18.844 -35.108 -19.819 1.00 60.75 203 PRO A O 1
ATOM 1637 N N . GLY A 1 204 ? -18.559 -34.715 -17.643 1.00 64.75 204 GLY A N 1
ATOM 1638 C CA . GLY A 1 204 ? -19.891 -35.209 -17.268 1.00 64.75 204 GLY A CA 1
ATOM 1639 C C . GLY A 1 204 ? -20.413 -34.764 -15.899 1.00 64.75 204 GLY A C 1
ATOM 1640 O O . GLY A 1 204 ? -19.760 -34.024 -15.169 1.00 64.75 204 GLY A O 1
ATOM 1641 N N . ASP A 1 205 ? -21.622 -35.230 -15.573 1.00 72.31 205 ASP A N 1
ATOM 1642 C CA . ASP A 1 205 ? -22.358 -34.876 -14.355 1.00 72.31 205 ASP A CA 1
ATOM 1643 C C . ASP A 1 205 ? -21.700 -35.457 -13.084 1.00 72.31 205 ASP A C 1
ATOM 1645 O O . ASP A 1 205 ? -21.090 -36.530 -13.103 1.00 72.31 205 ASP A O 1
ATOM 1649 N N . SER A 1 206 ? -21.844 -34.760 -11.957 1.00 61.19 206 SER A N 1
ATOM 1650 C CA . SER A 1 206 ? -21.164 -35.051 -10.679 1.00 61.19 206 SER A CA 1
ATOM 1651 C C . SER A 1 206 ? -21.369 -36.490 -10.176 1.00 61.19 206 SER A C 1
ATOM 1653 O O . SER A 1 206 ? -20.479 -37.089 -9.569 1.00 61.19 206 SER A O 1
ATOM 1655 N N . VAL A 1 207 ? -22.522 -37.078 -10.494 1.00 68.88 207 VAL A N 1
ATOM 1656 C CA . VAL A 1 207 ? -22.896 -38.455 -10.148 1.00 68.88 207 VAL A CA 1
ATOM 1657 C C . VAL A 1 207 ? -22.101 -39.484 -10.965 1.00 68.88 207 VAL A C 1
ATOM 1659 O O . VAL A 1 207 ? -21.738 -40.539 -10.443 1.00 68.88 207 VAL A O 1
ATOM 1662 N N . ALA A 1 208 ? -21.773 -39.178 -12.224 1.00 66.81 208 ALA A N 1
ATOM 1663 C CA . ALA A 1 208 ? -20.986 -40.053 -13.091 1.00 66.81 208 ALA A CA 1
ATOM 1664 C C . ALA A 1 208 ? -19.508 -40.099 -12.670 1.00 66.81 208 ALA A C 1
ATOM 1666 O O . ALA A 1 208 ? -18.906 -41.171 -12.688 1.00 66.81 208 ALA A O 1
ATOM 1667 N N . LEU A 1 209 ? -18.957 -38.967 -12.215 1.00 72.88 209 LEU A N 1
ATOM 1668 C CA . LEU A 1 209 ? -17.613 -38.892 -11.631 1.00 72.88 209 LEU A CA 1
ATOM 1669 C C . LEU A 1 209 ? -17.514 -39.694 -10.327 1.00 72.88 209 LEU A C 1
ATOM 1671 O O . LEU A 1 209 ? -16.554 -40.424 -10.111 1.00 72.88 209 LEU A O 1
ATOM 1675 N N . MET A 1 210 ? -18.525 -39.612 -9.459 1.00 71.38 210 MET A N 1
ATOM 1676 C CA . MET A 1 210 ? -18.541 -40.422 -8.236 1.00 71.38 210 MET A CA 1
ATOM 1677 C C . MET A 1 210 ? -18.614 -41.919 -8.547 1.00 71.38 210 MET A C 1
ATOM 1679 O O . MET A 1 210 ? -17.958 -42.714 -7.877 1.00 71.38 210 MET A O 1
ATOM 1683 N N . LYS A 1 211 ? -19.365 -42.307 -9.585 1.00 71.69 211 LYS A N 1
ATOM 1684 C CA . LYS A 1 211 ? -19.457 -43.699 -10.032 1.00 71.69 211 LYS A CA 1
ATOM 1685 C C . LYS A 1 211 ? -18.139 -44.202 -10.630 1.00 71.69 211 LYS A C 1
ATOM 1687 O O . LYS A 1 211 ? -17.747 -45.315 -10.305 1.00 71.69 211 LYS A O 1
ATOM 1692 N N . SER A 1 212 ? -17.435 -43.395 -11.430 1.00 71.19 212 SER A N 1
ATOM 1693 C CA . SER A 1 212 ? -16.121 -43.767 -11.981 1.00 71.19 212 SER A CA 1
ATOM 1694 C C . SER A 1 212 ? -15.048 -43.877 -10.897 1.00 71.19 212 SER A C 1
ATOM 1696 O O . SER A 1 212 ? -14.254 -44.816 -10.916 1.00 71.19 212 SER A O 1
ATOM 1698 N N . LEU A 1 213 ? -15.051 -42.977 -9.908 1.00 74.44 213 LEU A N 1
ATOM 1699 C CA . LEU A 1 213 ? -14.143 -43.050 -8.762 1.00 74.44 213 LEU A CA 1
ATOM 1700 C C . LEU A 1 213 ? -14.430 -44.265 -7.875 1.00 74.44 213 LEU A C 1
ATOM 1702 O O . LEU A 1 213 ? -13.488 -44.927 -7.439 1.00 74.44 213 LEU A O 1
ATOM 1706 N N . LEU A 1 214 ? -15.707 -44.576 -7.634 1.00 72.75 214 LEU A N 1
ATOM 1707 C CA . LEU A 1 214 ? -16.104 -45.794 -6.928 1.00 72.75 214 LEU A CA 1
ATOM 1708 C C . LEU A 1 214 ? -15.611 -47.037 -7.672 1.00 72.75 214 LEU A C 1
ATOM 1710 O O . LEU A 1 214 ? -14.962 -47.868 -7.059 1.00 72.75 214 LEU A O 1
ATOM 1714 N N . ASP A 1 215 ? -15.824 -47.131 -8.982 1.00 71.94 215 ASP A N 1
ATOM 1715 C CA . ASP A 1 215 ? -15.418 -48.304 -9.769 1.00 71.94 215 ASP A CA 1
ATOM 1716 C C . ASP A 1 215 ? -13.885 -48.466 -9.853 1.00 71.94 215 ASP A C 1
ATOM 1718 O O . ASP A 1 215 ? -13.360 -49.576 -9.822 1.00 71.94 215 ASP A O 1
ATOM 1722 N N . THR A 1 216 ? -13.148 -47.348 -9.887 1.00 73.06 216 THR A N 1
ATOM 1723 C CA . THR A 1 216 ? -11.678 -47.342 -10.006 1.00 73.06 216 THR A CA 1
ATOM 1724 C C . THR A 1 216 ? -10.970 -47.660 -8.685 1.00 73.06 216 THR A C 1
ATOM 1726 O O . THR A 1 216 ? -9.954 -48.352 -8.684 1.00 73.06 216 THR A O 1
ATOM 1729 N N . TYR A 1 217 ? -11.468 -47.139 -7.557 1.00 65.44 217 TYR A N 1
ATOM 1730 C CA . TYR A 1 217 ? -10.771 -47.213 -6.262 1.00 65.44 217 TYR A CA 1
ATOM 1731 C C . TYR A 1 217 ? -11.444 -48.123 -5.232 1.00 65.44 217 TYR A C 1
ATOM 1733 O O . TYR A 1 217 ? -10.798 -48.555 -4.279 1.00 65.44 217 TYR A O 1
ATOM 1741 N N . LEU A 1 218 ? -12.729 -48.419 -5.405 1.00 56.62 218 LEU A N 1
ATOM 1742 C CA . LEU A 1 218 ? -13.514 -49.308 -4.557 1.00 56.62 218 LEU A CA 1
ATOM 1743 C C . LEU A 1 218 ? -14.240 -50.306 -5.463 1.00 56.62 218 LEU A C 1
ATOM 1745 O O . LEU A 1 218 ? -15.469 -50.241 -5.556 1.00 56.62 218 LEU A O 1
ATOM 1749 N N . PRO A 1 219 ? -13.525 -51.233 -6.134 1.00 53.50 219 PRO A N 1
ATOM 1750 C CA . PRO A 1 219 ? -14.197 -52.313 -6.829 1.00 53.50 219 PRO A CA 1
ATOM 1751 C C . PRO A 1 219 ? -15.072 -53.022 -5.800 1.00 53.50 219 PRO A C 1
ATOM 1753 O O . PRO A 1 219 ? -14.589 -53.667 -4.864 1.00 53.50 219 PRO A O 1
ATOM 1756 N N . VAL A 1 220 ? -16.385 -52.837 -5.932 1.00 51.41 220 VAL A N 1
ATOM 1757 C CA . VAL A 1 220 ? -17.379 -53.564 -5.160 1.00 51.41 220 VAL A CA 1
ATOM 1758 C C . VAL A 1 220 ? -17.243 -54.996 -5.640 1.00 51.41 220 VAL A C 1
ATOM 1760 O O . VAL A 1 220 ? -17.876 -55.407 -6.611 1.00 51.41 220 VAL A O 1
ATOM 1763 N N . HIS A 1 221 ? -16.366 -55.757 -4.988 1.00 50.19 221 HIS A N 1
ATOM 1764 C CA . HIS A 1 221 ? -16.345 -57.200 -5.096 1.00 50.19 221 HIS A CA 1
ATOM 1765 C C . HIS A 1 221 ? -17.690 -57.686 -4.557 1.00 50.19 221 HIS A C 1
ATOM 1767 O O . HIS A 1 221 ? -17.873 -57.968 -3.373 1.00 50.19 221 HIS A O 1
ATOM 1773 N N . SER A 1 222 ? -18.673 -57.725 -5.451 1.00 43.72 222 SER A N 1
ATOM 1774 C CA . SER A 1 222 ? -19.867 -58.523 -5.289 1.00 43.72 222 SER A CA 1
ATOM 1775 C C . SER A 1 222 ? -19.391 -59.960 -5.105 1.00 43.72 222 SER A C 1
ATOM 1777 O O . SER A 1 222 ? -18.853 -60.576 -6.013 1.00 43.72 222 SER A O 1
ATOM 1779 N N . LYS A 1 223 ? -19.484 -60.423 -3.856 1.00 44.94 223 LYS A N 1
ATOM 1780 C CA . LYS A 1 223 ? -19.444 -61.810 -3.379 1.00 44.94 223 LYS A CA 1
ATOM 1781 C C . LYS A 1 223 ? -19.207 -62.869 -4.473 1.00 44.94 223 LYS A C 1
ATOM 1783 O O . LYS A 1 223 ? -20.119 -63.607 -4.829 1.00 44.94 223 LYS A O 1
ATOM 1788 N N . THR A 1 224 ? -17.973 -63.023 -4.935 1.00 43.75 224 THR A N 1
ATOM 1789 C CA . THR A 1 224 ? -17.504 -64.318 -5.431 1.00 43.75 224 THR A CA 1
ATOM 1790 C C . THR A 1 224 ? -16.952 -65.068 -4.224 1.00 43.75 224 THR A C 1
ATOM 1792 O O . THR A 1 224 ? -16.012 -64.566 -3.602 1.00 43.75 224 THR A O 1
ATOM 1795 N N . PRO A 1 225 ? -17.529 -66.218 -3.828 1.00 40.62 225 PRO A N 1
ATOM 1796 C CA . PRO A 1 225 ? -16.957 -67.010 -2.752 1.00 40.62 225 PRO A CA 1
ATOM 1797 C C . PRO A 1 225 ? -15.519 -67.381 -3.131 1.00 40.62 225 PRO A C 1
ATOM 1799 O O . PRO A 1 225 ? -15.247 -67.768 -4.268 1.00 40.62 225 PRO A O 1
ATOM 1802 N N . LEU A 1 226 ? -14.610 -67.231 -2.167 1.00 45.50 226 LEU A N 1
ATOM 1803 C CA . LEU A 1 226 ? -13.170 -67.516 -2.221 1.00 45.50 226 LEU A CA 1
ATOM 1804 C C . LEU A 1 226 ? -12.871 -69.025 -2.377 1.00 45.50 226 LEU A C 1
ATOM 1806 O O . LEU A 1 226 ? -12.042 -69.589 -1.675 1.00 45.50 226 LEU A O 1
ATOM 1810 N N . HIS A 1 227 ? -13.561 -69.704 -3.290 1.00 44.03 227 HIS A N 1
ATOM 1811 C CA . HIS A 1 227 ? -13.367 -71.119 -3.578 1.00 44.03 227 HIS A CA 1
ATOM 1812 C C . HIS A 1 227 ? -13.577 -71.372 -5.070 1.00 44.03 227 HIS A C 1
ATOM 1814 O O . HIS A 1 227 ? -14.616 -71.881 -5.479 1.00 44.03 227 HIS A O 1
ATOM 1820 N N . ARG A 1 228 ? -12.624 -70.928 -5.901 1.00 44.88 228 ARG A N 1
ATOM 1821 C CA . ARG A 1 228 ? -12.456 -71.406 -7.295 1.00 44.88 228 ARG A CA 1
ATOM 1822 C C . ARG A 1 228 ? -11.171 -70.941 -7.984 1.00 44.88 228 ARG A C 1
ATOM 1824 O O . ARG A 1 228 ? -10.860 -71.432 -9.063 1.00 44.88 228 ARG A O 1
ATOM 1831 N N . THR A 1 229 ? -10.393 -70.039 -7.385 1.00 49.50 229 THR A N 1
ATOM 1832 C CA . THR A 1 229 ? -9.104 -69.605 -7.955 1.00 49.50 229 THR A CA 1
ATOM 1833 C C . THR A 1 229 ? -7.914 -70.480 -7.550 1.00 49.50 229 THR A C 1
ATOM 1835 O O . THR A 1 229 ? -6.925 -70.487 -8.276 1.00 49.50 229 THR A O 1
ATOM 1838 N N . LEU A 1 230 ? -8.016 -71.285 -6.483 1.00 46.72 230 LEU A N 1
ATOM 1839 C CA . LEU A 1 230 ? -6.972 -72.258 -6.121 1.00 46.72 230 LEU A CA 1
ATOM 1840 C C . LEU A 1 230 ? -7.085 -73.582 -6.901 1.00 46.72 230 LEU A C 1
ATOM 1842 O O . LEU A 1 230 ? -6.061 -74.131 -7.301 1.00 46.72 230 LEU A O 1
ATOM 1846 N N . ASP A 1 231 ? -8.296 -74.041 -7.238 1.00 46.66 231 ASP A N 1
ATOM 1847 C CA . ASP A 1 231 ? -8.480 -75.296 -7.994 1.00 46.66 231 ASP A CA 1
ATOM 1848 C C . ASP A 1 231 ? -7.955 -75.198 -9.438 1.00 46.66 231 ASP A C 1
ATOM 1850 O O . ASP A 1 231 ? -7.363 -76.142 -9.969 1.00 46.66 231 ASP A O 1
ATOM 1854 N N . ASN A 1 232 ? -8.080 -74.022 -10.063 1.00 52.28 232 ASN A N 1
ATOM 1855 C CA . ASN A 1 232 ? -7.574 -73.794 -11.419 1.00 52.28 232 ASN A CA 1
ATOM 1856 C C . ASN A 1 232 ? -6.046 -73.637 -11.473 1.00 52.28 232 ASN A C 1
ATOM 1858 O O . ASN A 1 232 ? -5.439 -73.975 -12.491 1.00 52.28 232 ASN A O 1
ATOM 1862 N N . GLN A 1 233 ? -5.405 -73.179 -10.392 1.00 54.16 233 GLN A N 1
ATOM 1863 C CA . GLN A 1 233 ? -3.942 -73.134 -10.324 1.00 54.16 233 GLN A CA 1
ATOM 1864 C C . GLN A 1 233 ? -3.337 -74.507 -10.008 1.00 54.16 233 GLN A C 1
ATOM 1866 O O . GLN A 1 233 ? -2.331 -74.864 -10.616 1.00 54.16 233 GLN A O 1
ATOM 1871 N N . ILE A 1 234 ? -3.979 -75.325 -9.166 1.00 56.25 234 ILE A N 1
ATOM 1872 C CA . ILE A 1 234 ? -3.513 -76.691 -8.869 1.00 56.25 234 ILE A CA 1
ATOM 1873 C C . ILE A 1 234 ? -3.703 -77.620 -10.081 1.00 56.25 234 ILE A C 1
ATOM 1875 O O . ILE A 1 234 ? -2.804 -78.401 -10.397 1.00 56.25 234 ILE A O 1
ATOM 1879 N N . SER A 1 235 ? -4.811 -77.497 -10.828 1.00 56.72 235 SER A N 1
ATOM 1880 C CA . SER A 1 235 ? -5.029 -78.288 -12.052 1.00 56.72 235 SER A CA 1
ATOM 1881 C C . SER A 1 235 ? -4.011 -77.962 -13.152 1.00 56.72 235 SER A C 1
ATOM 1883 O O . SER A 1 235 ? -3.514 -78.871 -13.821 1.00 56.72 235 SER A O 1
ATOM 1885 N N . ASN A 1 236 ? -3.643 -76.686 -13.314 1.00 56.22 236 ASN A N 1
ATOM 1886 C CA . ASN A 1 236 ? -2.596 -76.300 -14.263 1.00 56.22 236 ASN A CA 1
ATOM 1887 C C . ASN A 1 236 ? -1.204 -76.757 -13.810 1.00 56.22 236 ASN A C 1
ATOM 1889 O O . ASN A 1 236 ? -0.431 -77.206 -14.651 1.00 56.22 236 ASN A O 1
ATOM 1893 N N . TRP A 1 237 ? -0.911 -76.734 -12.507 1.00 52.22 237 TRP A N 1
ATOM 1894 C CA . TRP A 1 237 ? 0.378 -77.195 -11.983 1.00 52.22 237 TRP A CA 1
ATOM 1895 C C . TRP A 1 237 ? 0.555 -78.723 -12.102 1.00 52.22 237 TRP A C 1
ATOM 1897 O O . TRP A 1 237 ? 1.611 -79.196 -12.526 1.00 52.22 237 TRP A O 1
ATOM 1907 N N . MET A 1 238 ? -0.498 -79.514 -11.843 1.00 53.50 238 MET A N 1
ATOM 1908 C CA . MET A 1 238 ? -0.455 -80.975 -12.032 1.00 53.50 238 MET A CA 1
ATOM 1909 C C . MET A 1 238 ? -0.312 -81.387 -13.506 1.00 53.50 238 MET A C 1
ATOM 1911 O O . MET A 1 238 ? 0.401 -82.345 -13.813 1.00 53.50 238 MET A O 1
ATOM 1915 N N . LYS A 1 239 ? -0.928 -80.654 -14.443 1.00 57.72 239 LYS A N 1
ATOM 1916 C CA . LYS A 1 239 ? -0.768 -80.917 -15.885 1.00 57.72 239 LYS A CA 1
ATOM 1917 C C . LYS A 1 239 ? 0.650 -80.623 -16.374 1.00 57.72 239 LYS A C 1
ATOM 1919 O O . LYS A 1 239 ? 1.169 -81.378 -17.191 1.00 57.72 239 LYS A O 1
ATOM 1924 N N . THR A 1 240 ? 1.309 -79.595 -15.838 1.00 56.38 240 THR A N 1
ATOM 1925 C CA . THR A 1 240 ? 2.698 -79.275 -16.200 1.00 56.38 240 THR A CA 1
ATOM 1926 C C . THR A 1 240 ? 3.723 -80.249 -15.613 1.00 56.38 240 THR A C 1
ATOM 1928 O O . THR A 1 240 ? 4.733 -80.507 -16.259 1.00 56.38 240 THR A O 1
ATOM 1931 N N . SER A 1 241 ? 3.463 -80.865 -14.454 1.00 54.88 241 SER A N 1
ATOM 1932 C CA . SER A 1 241 ? 4.381 -81.856 -13.858 1.00 54.88 241 SER A CA 1
ATOM 1933 C C . SER A 1 241 ? 4.250 -83.277 -14.418 1.00 54.88 241 SER A C 1
ATOM 1935 O O . SER A 1 241 ? 5.138 -84.092 -14.189 1.00 54.88 241 SER A O 1
ATOM 1937 N N . THR A 1 242 ? 3.193 -83.588 -15.176 1.00 55.31 242 THR A N 1
ATOM 1938 C CA . THR A 1 242 ? 3.012 -84.925 -15.786 1.00 55.31 242 THR A CA 1
ATOM 1939 C C . THR A 1 242 ? 3.570 -85.003 -17.219 1.00 55.31 242 THR A C 1
ATOM 1941 O O . THR A 1 242 ? 3.625 -86.080 -17.798 1.00 55.31 242 THR A O 1
ATOM 1944 N N . SER A 1 243 ? 4.045 -83.881 -17.779 1.00 52.50 243 SER A N 1
ATOM 1945 C CA . SER A 1 243 ? 4.695 -83.814 -19.102 1.00 52.50 243 SER A CA 1
ATOM 1946 C C . SER A 1 243 ? 6.235 -83.803 -19.035 1.00 52.50 243 SER A C 1
ATOM 1948 O O . SER A 1 243 ? 6.889 -83.478 -20.025 1.00 52.50 243 SER A O 1
ATOM 1950 N N . MET A 1 244 ? 6.818 -84.142 -17.879 1.00 50.09 244 MET A N 1
ATOM 1951 C CA . MET A 1 244 ? 8.247 -84.439 -17.719 1.00 50.09 244 MET A CA 1
ATOM 1952 C C . MET A 1 244 ? 8.422 -85.824 -17.081 1.00 50.09 244 MET A C 1
ATOM 1954 O O . MET A 1 244 ? 8.821 -85.944 -15.924 1.00 50.09 244 MET A O 1
ATOM 1958 N N . LYS A 1 245 ? 8.088 -86.867 -17.842 1.00 46.09 245 LYS A N 1
ATOM 1959 C CA . LYS A 1 245 ? 8.682 -88.205 -17.758 1.00 46.09 245 LYS A CA 1
ATOM 1960 C C . LYS A 1 245 ? 8.770 -88.780 -19.161 1.00 46.09 245 LYS A C 1
ATOM 1962 O O . LYS A 1 245 ? 7.782 -88.603 -19.905 1.00 46.09 245 LYS A O 1
#

Sequence (245 aa):
MGNGVSKDTSPDLSITTGNVTAMWSHTGVNLGSDHSILAPTILGEEYVTPLGRASLTDWPKFRERREQARRDSATTPSLTLEEWTTQIRKDMNCFTRKIRTTTKTPCVDPHLLHLWEARRGLIKRWKRQRLNCRLKRRIALLTEEAARYAAHLCKESWLSPCDSLRGQLSTSKILRLLRYLMDHSKSKTESNQTMQKMIHSHPGDSVALMKSLLDTYLPVHSKTPLHRTLDNQISNWMKTSTSMK

Radius of gyration: 32.99 Å; chains: 1; bounding box: 54×123×53 Å

pLDDT: mean 72.3, std 13.73, range [37.91, 93.12]

Secondary structure (DSSP, 8-state):
---TT------------SS-EEEEEE----BTBSS--EEEEEES--------EEEEE-HHHHHHHHHHHHHHGGGS----HHHHHHHHHHHHHHTEEEEE-BTTBS---HHHHHHHHHHHHHHHHHHH-TT-HHHHHHHHHHHHHHHHHHHHHHHHHHHHHHHHHTT-TT-HHHHHHHHHHH-GGG-HHHHHHHHHHHHHHSSS-HHHHHHHHHHHH--------S-SHHHHHHHHHHHHHTT--

Foldseek 3Di:
DDDPPDPDDPDDDDDDDDPKDKDKDFPQPQLPHPDTDIDIDIDDDDPWDFQDKDKAAPVVVLVVVVVVVVVVCVPPDDDDPVRVVVVSVVSRVVRIDIDGATPVGNDDDNVLVVLVVVLVVLVVVCVVVVVPVVSVVVSVVSSVVSVVVVVVVVVVVVVVVVVVCVPVVPDPVVVLVVCCVVDVCPHPVNVVVVVVVQVVPDPDDPVVSVVVCCVVPPVPPPDDDPPDPVVVVVVVVVVVVVVPD

Organism: Haemaphysalis longicornis (NCBI:txid44386)